Protein AF-A0A4Q4CK06-F1 (afdb_monomer)

Radius of gyration: 18.75 Å; Cα contacts (8 Å, |Δi|>4): 453; chains: 1; bounding box: 49×48×52 Å

Nearest PDB structures (foldseek):
  1xaf-assembly1_B  TM=9.461E-01  e=2.630E-14  Shigella flexneri 2a str. 2457T
  1rw0-assembly1_B  TM=9.291E-01  e=2.466E-14  Salmonella enterica subsp. enterica serovar Typhi
  1xfj-assembly1_A  TM=8.937E-01  e=6.068E-14  Caulobacter vibrioides
  7fbg-assembly1_A  TM=9.196E-01  e=2.196E-13  Bacillus cereus ATCC 14579
  1rv9-assembly1_A  TM=8.441E-01  e=8.589E-12  Neisseria meningitidis

Mean predicted aligned error: 8.15 Å

Structure (mmCIF, N/CA/C/O backbone):
data_AF-A0A4Q4CK06-F1
#
_entry.id   AF-A0A4Q4CK06-F1
#
loop_
_atom_site.group_PDB
_atom_site.id
_atom_site.type_symbol
_atom_site.label_atom_id
_atom_site.label_alt_id
_atom_site.label_comp_id
_atom_site.label_asym_id
_atom_site.label_entity_id
_atom_site.label_seq_id
_atom_site.pdbx_PDB_ins_code
_atom_site.Cartn_x
_atom_site.Cartn_y
_atom_site.Cartn_z
_atom_site.occupancy
_atom_site.B_iso_or_equiv
_atom_site.auth_seq_id
_atom_site.auth_comp_id
_atom_site.auth_asym_id
_atom_site.auth_atom_id
_atom_site.pdbx_PDB_model_num
ATOM 1 N N . MET A 1 1 ? 4.471 -4.373 -9.942 1.00 50.53 1 MET A N 1
ATOM 2 C CA . MET A 1 1 ? 3.093 -4.580 -9.443 1.00 50.53 1 MET A CA 1
ATOM 3 C C . MET A 1 1 ? 2.706 -3.379 -8.588 1.00 50.53 1 MET A C 1
ATOM 5 O O . MET A 1 1 ? 3.560 -2.755 -7.985 1.00 50.53 1 MET A O 1
ATOM 9 N N . HIS A 1 2 ? 1.461 -2.927 -8.596 1.00 47.94 2 HIS A N 1
ATOM 10 C CA . HIS A 1 2 ? 1.129 -1.662 -7.923 1.00 47.94 2 HIS A CA 1
ATOM 11 C C . HIS A 1 2 ? -0.219 -1.782 -7.211 1.00 47.94 2 HIS A C 1
ATOM 13 O O . HIS A 1 2 ? -1.098 -2.486 -7.703 1.00 47.94 2 HIS A O 1
ATOM 19 N N . ALA A 1 3 ? -0.381 -1.132 -6.057 1.00 38.31 3 ALA A N 1
ATOM 20 C CA . ALA A 1 3 ? -1.606 -1.164 -5.256 1.00 38.31 3 ALA A CA 1
ATOM 21 C C . ALA A 1 3 ? -2.084 0.260 -4.939 1.00 38.31 3 ALA A C 1
ATOM 23 O O . ALA A 1 3 ? -1.261 1.119 -4.614 1.00 38.31 3 ALA A O 1
ATOM 24 N N . ALA A 1 4 ? -3.396 0.508 -5.007 1.00 41.69 4 ALA A N 1
ATOM 25 C CA . ALA A 1 4 ? -4.003 1.782 -4.613 1.00 41.69 4 ALA A CA 1
ATOM 26 C C . ALA A 1 4 ? -5.283 1.591 -3.776 1.00 41.69 4 ALA A C 1
ATOM 28 O O . ALA A 1 4 ? -6.041 0.651 -4.008 1.00 41.69 4 ALA A O 1
ATOM 29 N N . THR A 1 5 ? -5.529 2.487 -2.816 1.00 41.53 5 THR A N 1
ATOM 30 C CA . THR A 1 5 ? -6.690 2.496 -1.890 1.00 41.53 5 THR A CA 1
ATOM 31 C C . THR A 1 5 ? -7.176 3.933 -1.664 1.00 41.53 5 THR A C 1
ATOM 33 O O . THR A 1 5 ? -6.398 4.876 -1.818 1.00 41.53 5 THR A O 1
ATOM 36 N N . TYR A 1 6 ? -8.462 4.119 -1.361 1.00 44.19 6 TYR A N 1
ATOM 37 C CA . TYR A 1 6 ? -9.161 5.408 -1.378 1.00 44.19 6 TYR A CA 1
ATOM 38 C C . TYR A 1 6 ? -10.242 5.533 -0.303 1.00 44.19 6 TYR A C 1
ATOM 40 O O . TYR A 1 6 ? -10.747 4.519 0.145 1.00 44.19 6 TYR A O 1
ATOM 48 N N . ALA A 1 7 ? -10.648 6.767 0.029 1.00 37.91 7 ALA A N 1
ATOM 49 C CA . ALA A 1 7 ? -11.862 7.099 0.783 1.00 37.91 7 ALA A CA 1
ATOM 50 C C . ALA A 1 7 ? -12.769 8.084 -0.009 1.00 37.91 7 ALA A C 1
ATOM 52 O O . ALA A 1 7 ? -12.356 9.212 -0.301 1.00 37.91 7 ALA A O 1
ATOM 53 N N . ALA A 1 8 ? -14.019 7.705 -0.329 1.00 40.31 8 ALA A N 1
ATOM 54 C CA . ALA A 1 8 ? -15.082 8.621 -0.794 1.00 40.31 8 ALA A CA 1
ATOM 55 C C . ALA A 1 8 ? -16.302 8.645 0.123 1.00 40.31 8 ALA A C 1
ATOM 57 O O . ALA A 1 8 ? -16.857 7.605 0.460 1.00 40.31 8 ALA A O 1
ATOM 58 N N . TRP A 1 9 ? -16.820 9.854 0.346 1.00 38.31 9 TRP A N 1
ATOM 59 C CA . TRP A 1 9 ? -18.168 10.094 0.852 1.00 38.31 9 TRP A CA 1
ATOM 60 C C . TRP A 1 9 ? -18.968 10.931 -0.161 1.00 38.31 9 TRP A C 1
ATOM 62 O O . TRP A 1 9 ? -18.441 11.939 -0.648 1.00 38.31 9 TRP A O 1
ATOM 72 N N . PRO A 1 10 ? -20.225 10.585 -0.493 1.00 41.59 10 PRO A N 1
ATOM 73 C CA . PRO A 1 10 ? -21.039 11.408 -1.379 1.00 41.59 10 PRO A CA 1
ATOM 74 C C . PRO A 1 10 ? -21.660 12.604 -0.636 1.00 41.59 10 PRO A C 1
ATOM 76 O O . PRO A 1 10 ? -22.244 12.464 0.438 1.00 41.59 10 PRO A O 1
ATOM 79 N N . ARG A 1 11 ? -21.612 13.792 -1.252 1.00 40.94 11 ARG A N 1
ATOM 80 C CA . ARG A 1 11 ? -22.570 14.880 -0.979 1.00 40.94 11 ARG A CA 1
ATOM 81 C C . ARG A 1 11 ? -23.688 14.843 -2.028 1.00 40.94 11 ARG A C 1
ATOM 83 O O . ARG A 1 11 ? -23.438 14.498 -3.179 1.00 40.94 11 ARG A O 1
ATOM 90 N N . ARG A 1 12 ? -24.915 15.178 -1.606 1.00 34.84 12 ARG A N 1
ATOM 91 C CA . ARG A 1 12 ? -26.135 15.241 -2.439 1.00 34.84 12 ARG A CA 1
ATOM 92 C C . ARG A 1 12 ? -25.951 16.152 -3.668 1.00 34.84 12 ARG A C 1
ATOM 94 O O . ARG A 1 12 ? -25.273 17.170 -3.587 1.00 34.84 12 ARG A O 1
ATOM 101 N N . ALA A 1 13 ? -26.578 15.759 -4.777 1.00 41.44 13 ALA A N 1
ATOM 102 C CA . ALA A 1 13 ? -26.489 16.358 -6.114 1.00 41.44 13 ALA A CA 1
ATOM 103 C C . ALA A 1 13 ? -27.366 17.607 -6.319 1.00 41.44 13 ALA A C 1
ATOM 105 O O . ALA A 1 13 ? -28.416 17.654 -5.687 1.00 41.44 13 ALA A O 1
ATOM 106 N N . GLN A 1 14 ? -26.999 18.486 -7.282 1.00 33.84 14 GLN A N 1
ATOM 107 C CA . GLN A 1 14 ? -27.889 19.186 -8.251 1.00 33.84 14 GLN A CA 1
ATOM 108 C C . GLN A 1 14 ? -27.124 19.742 -9.495 1.00 33.84 14 GLN A C 1
ATOM 110 O O . GLN A 1 14 ? -26.057 20.328 -9.329 1.00 33.84 14 GLN A O 1
ATOM 115 N N . GLY A 1 15 ? -27.725 19.635 -10.704 1.00 32.84 15 GLY A N 1
ATOM 116 C CA . GLY A 1 15 ? -27.585 20.579 -11.850 1.00 32.84 15 GLY A CA 1
ATOM 117 C C . GLY A 1 15 ? -26.845 20.135 -13.149 1.00 32.84 15 GLY A C 1
ATOM 118 O O . GLY A 1 15 ? -25.699 19.714 -13.042 1.00 32.84 15 GLY A O 1
ATOM 119 N N . PRO A 1 16 ? -27.434 20.258 -14.374 1.00 32.81 16 PRO A N 1
ATOM 120 C CA . PRO A 1 16 ? -26.876 19.759 -15.653 1.00 32.81 16 PRO A CA 1
ATOM 121 C C . PRO A 1 16 ? -25.937 20.758 -16.399 1.00 32.81 16 PRO A C 1
ATOM 123 O O . PRO A 1 16 ? -25.799 21.903 -15.965 1.00 32.81 16 PRO A O 1
ATOM 126 N N . PRO A 1 17 ? -25.257 20.348 -17.504 1.0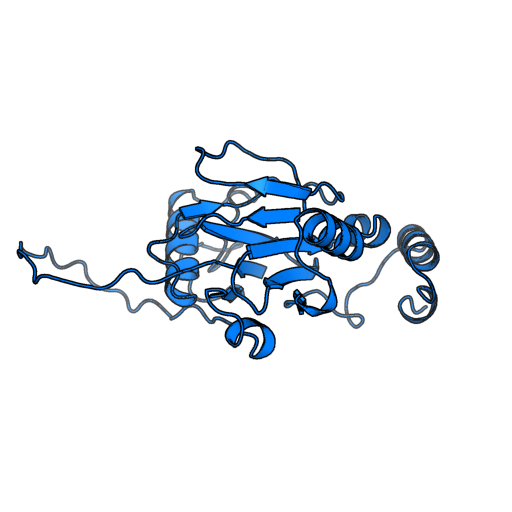0 43.59 17 PRO A N 1
ATOM 127 C CA . PRO A 1 17 ? -23.946 20.875 -17.910 1.00 43.59 17 PRO A CA 1
ATOM 128 C C . PRO A 1 17 ? -23.976 21.913 -19.052 1.00 43.59 17 PRO A C 1
ATOM 130 O O . PRO A 1 17 ? -24.964 22.052 -19.769 1.00 43.59 17 PRO A O 1
ATOM 133 N N . ARG A 1 18 ? -22.834 22.582 -19.290 1.00 32.03 18 ARG A N 1
ATOM 134 C CA . ARG A 1 18 ? -22.550 23.337 -20.528 1.00 32.03 18 ARG A CA 1
ATOM 135 C C . ARG A 1 18 ? -21.463 22.647 -21.359 1.00 32.03 18 ARG A C 1
ATOM 137 O O . ARG A 1 18 ? -20.384 22.338 -20.866 1.00 32.03 18 ARG A O 1
ATOM 144 N N . THR A 1 19 ? -21.786 22.423 -22.627 1.00 42.75 19 THR A N 1
ATOM 145 C CA . THR A 1 19 ? -20.993 21.774 -23.681 1.00 42.75 19 THR A CA 1
ATOM 146 C C . THR A 1 19 ? -20.042 22.740 -24.381 1.00 42.75 19 THR A C 1
ATOM 148 O O . THR A 1 19 ? -20.493 23.826 -24.739 1.00 42.75 19 THR A O 1
ATOM 151 N N . GLN A 1 20 ? -18.819 22.308 -24.722 1.00 31.12 20 GLN A N 1
ATOM 152 C CA . GLN A 1 20 ? -18.096 22.760 -25.926 1.00 31.12 20 GLN A CA 1
ATOM 153 C C . GLN A 1 20 ? -17.232 21.634 -26.532 1.00 31.12 20 GLN A C 1
ATOM 155 O O . GLN A 1 20 ? -16.892 20.660 -25.866 1.00 31.12 20 GLN A O 1
ATOM 160 N N . ALA A 1 21 ? -16.992 21.769 -27.838 1.00 32.16 21 ALA A N 1
ATOM 161 C CA . ALA A 1 21 ? -16.781 20.730 -28.841 1.00 32.16 21 ALA A CA 1
ATOM 162 C C . ALA A 1 21 ? -15.404 20.038 -28.853 1.00 32.16 21 ALA A C 1
ATOM 164 O O . ALA A 1 21 ? -14.383 20.570 -28.427 1.00 32.16 21 ALA A O 1
ATOM 165 N N . THR A 1 22 ? -15.415 18.823 -29.403 1.00 33.16 22 THR A N 1
ATOM 166 C CA . THR A 1 22 ? -14.326 17.842 -29.454 1.00 33.16 22 THR A CA 1
ATOM 167 C C . THR A 1 22 ? -13.451 17.970 -30.700 1.00 33.16 22 THR A C 1
ATOM 169 O O . THR A 1 22 ? -13.959 17.890 -31.815 1.00 33.16 22 THR A O 1
ATOM 172 N N . ALA A 1 23 ? -12.129 18.005 -30.515 1.00 34.16 23 ALA A N 1
ATOM 173 C CA . ALA A 1 23 ? -11.173 17.591 -31.541 1.00 34.16 23 ALA A CA 1
ATOM 174 C C . ALA A 1 23 ? -10.975 16.068 -31.447 1.00 34.16 23 ALA A C 1
ATOM 176 O O . ALA A 1 23 ? -10.580 15.539 -30.403 1.00 34.16 23 ALA A O 1
ATOM 177 N N . ALA A 1 24 ? -11.295 15.346 -32.521 1.00 35.88 24 ALA A N 1
ATOM 178 C CA . ALA A 1 24 ? -11.223 13.892 -32.567 1.00 35.88 24 ALA A CA 1
ATOM 179 C C . ALA A 1 24 ? -9.760 13.413 -32.583 1.00 35.88 24 ALA A C 1
ATOM 181 O O . ALA A 1 24 ? -9.115 13.356 -33.626 1.00 35.88 24 ALA A O 1
ATOM 182 N N . ARG A 1 25 ? -9.233 13.028 -31.414 1.00 42.28 25 ARG A N 1
ATOM 183 C CA . ARG A 1 25 ? -8.061 12.146 -31.330 1.00 42.28 25 ARG A CA 1
ATOM 184 C C . ARG A 1 25 ? -8.484 10.748 -31.774 1.00 42.28 25 ARG A C 1
ATOM 186 O O . ARG A 1 25 ? -9.420 10.187 -31.204 1.00 42.28 25 ARG A O 1
ATOM 193 N N . GLN A 1 26 ? -7.777 10.185 -32.750 1.00 36.06 26 GLN A N 1
ATOM 194 C CA . GLN A 1 26 ? -7.853 8.767 -33.098 1.00 36.06 26 GLN A CA 1
ATOM 195 C C . GLN A 1 26 ? -7.633 7.944 -31.823 1.00 36.06 26 GLN A C 1
ATOM 197 O O . GLN A 1 26 ? -6.543 7.915 -31.251 1.00 36.06 26 GLN A O 1
ATOM 202 N N . LYS A 1 27 ? -8.711 7.337 -31.321 1.00 39.28 27 LYS A N 1
ATOM 203 C CA . LYS A 1 27 ? -8.676 6.467 -30.148 1.00 39.28 27 LYS A CA 1
ATOM 204 C C . LYS A 1 27 ? -8.065 5.143 -30.594 1.00 39.28 27 LYS A C 1
ATOM 206 O O . LYS A 1 27 ? -8.786 4.262 -31.048 1.00 39.28 27 LYS A O 1
ATOM 211 N N . HIS A 1 28 ? -6.745 4.997 -30.478 1.00 44.31 28 HIS A N 1
ATOM 212 C CA . HIS A 1 28 ? -6.174 3.655 -30.389 1.00 44.31 28 HIS A CA 1
ATOM 213 C C . HIS A 1 28 ? -6.916 2.927 -29.267 1.00 44.31 28 HIS A C 1
ATOM 215 O O . HIS A 1 28 ? -7.071 3.488 -28.180 1.00 44.31 28 HIS A O 1
ATOM 221 N N . ALA A 1 29 ? -7.444 1.736 -29.553 1.00 47.25 29 ALA A N 1
ATOM 222 C CA . ALA A 1 29 ? -8.140 0.925 -28.568 1.00 47.25 29 ALA A CA 1
ATOM 223 C C . ALA A 1 29 ? -7.200 0.711 -27.374 1.00 47.25 29 ALA A C 1
ATOM 225 O O . ALA A 1 29 ? -6.187 0.021 -27.472 1.00 47.25 29 ALA A O 1
ATOM 226 N N . VAL A 1 30 ? -7.482 1.398 -26.268 1.00 61.50 30 VAL A N 1
ATOM 227 C CA . VAL A 1 30 ? -6.686 1.292 -25.049 1.00 61.50 30 VAL A CA 1
ATOM 228 C C . VAL A 1 30 ? -7.083 -0.020 -24.396 1.00 61.50 30 VAL A C 1
ATOM 230 O O . VAL A 1 30 ? -8.235 -0.171 -23.992 1.00 61.50 30 VAL A O 1
ATOM 233 N N . ASN A 1 31 ? -6.146 -0.963 -24.300 1.00 73.31 31 ASN A N 1
ATOM 234 C CA . ASN A 1 31 ? -6.385 -2.190 -23.549 1.00 73.31 31 ASN A CA 1
ATOM 235 C C . ASN A 1 31 ? -6.786 -1.826 -22.111 1.00 73.31 31 ASN A C 1
ATOM 237 O O . ASN A 1 31 ? -6.089 -1.022 -21.479 1.00 73.31 31 ASN A O 1
ATOM 241 N N . PRO A 1 32 ? -7.897 -2.377 -21.589 1.00 86.75 32 PRO A N 1
ATOM 242 C CA . PRO A 1 32 ? -8.335 -2.076 -20.235 1.00 86.75 32 PRO A CA 1
ATOM 243 C C . PRO A 1 32 ? -7.253 -2.504 -19.243 1.00 86.75 32 PRO A C 1
ATOM 245 O O . PRO A 1 32 ? -6.608 -3.536 -19.421 1.00 86.75 32 PRO A O 1
ATOM 248 N N . VAL A 1 33 ? -7.047 -1.703 -18.197 1.00 95.38 33 VAL A N 1
ATOM 249 C CA . VAL A 1 33 ? -6.148 -2.055 -17.095 1.00 95.38 33 VAL A CA 1
ATOM 250 C C . VAL A 1 33 ? -6.855 -3.083 -16.210 1.00 95.38 33 VAL A C 1
ATOM 252 O O . VAL A 1 33 ? -7.879 -2.739 -15.614 1.00 95.38 33 VAL A O 1
ATOM 255 N N . PRO A 1 34 ? -6.338 -4.321 -16.086 1.00 94.50 34 PRO A N 1
ATOM 256 C CA . PRO A 1 34 ? -6.900 -5.296 -15.162 1.00 94.50 34 PRO A CA 1
ATOM 257 C C . PRO A 1 34 ? -6.734 -4.812 -13.719 1.00 94.50 34 PRO A C 1
ATOM 259 O O . PRO A 1 34 ? -5.634 -4.438 -13.305 1.00 94.50 34 PRO A O 1
ATOM 262 N N . CYS A 1 35 ? -7.828 -4.834 -12.965 1.00 94.25 35 CYS A N 1
ATOM 263 C CA . CYS A 1 35 ? -7.893 -4.404 -11.575 1.00 94.25 35 CYS A CA 1
ATOM 264 C C . CYS A 1 35 ? -8.468 -5.545 -10.736 1.00 94.25 35 CYS A C 1
ATOM 266 O O . CYS A 1 35 ? -9.554 -6.044 -11.033 1.00 94.25 35 CYS A O 1
ATOM 268 N N . VAL A 1 36 ? -7.736 -5.971 -9.708 1.00 95.81 36 VAL A N 1
ATOM 269 C CA . VAL A 1 36 ? -8.219 -6.967 -8.749 1.00 95.81 36 VAL A CA 1
ATOM 270 C C . VAL A 1 36 ? -8.752 -6.245 -7.519 1.00 95.81 36 VAL A C 1
ATOM 272 O O . VAL A 1 36 ? -8.011 -5.545 -6.824 1.00 95.81 36 VAL A O 1
ATOM 275 N N . ASN A 1 37 ? -10.037 -6.448 -7.244 1.00 94.56 37 ASN A N 1
ATOM 276 C CA . ASN A 1 37 ? -10.713 -5.983 -6.041 1.00 94.56 37 ASN A CA 1
ATOM 277 C C . ASN A 1 37 ? -10.898 -7.124 -5.043 1.00 94.56 37 ASN A C 1
ATOM 279 O O . ASN A 1 37 ? -11.069 -8.283 -5.417 1.00 94.56 37 ASN A O 1
ATOM 283 N N . VAL A 1 38 ? -10.911 -6.778 -3.760 1.00 97.06 38 VAL A N 1
ATOM 284 C CA . VAL A 1 38 ? -11.143 -7.706 -2.657 1.00 97.06 38 VAL A CA 1
ATOM 285 C C . VAL A 1 38 ? -12.497 -7.389 -2.038 1.00 97.06 38 VAL A C 1
ATOM 287 O O . VAL A 1 38 ? -12.714 -6.285 -1.536 1.00 97.06 38 VAL A O 1
ATOM 290 N N . ALA A 1 39 ? -13.401 -8.373 -2.044 1.00 97.12 39 ALA A N 1
ATOM 291 C CA . ALA A 1 39 ? -14.767 -8.227 -1.531 1.00 97.12 39 ALA A CA 1
ATOM 292 C C . ALA A 1 39 ? -14.800 -7.698 -0.085 1.00 97.12 39 ALA A C 1
ATOM 294 O O . ALA A 1 39 ? -15.624 -6.849 0.244 1.00 97.12 39 ALA A O 1
ATOM 295 N N . LEU A 1 40 ? -1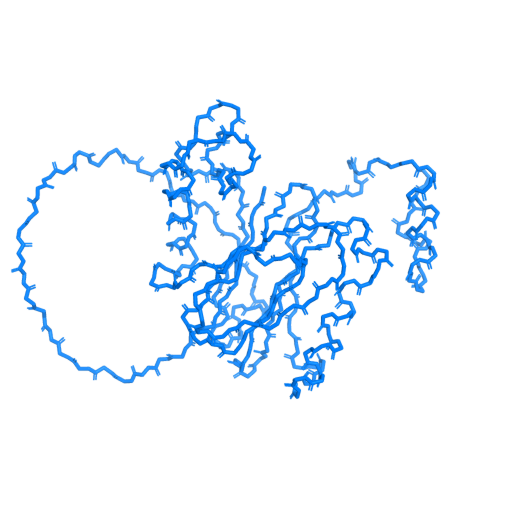3.843 -8.134 0.744 1.00 96.94 40 LEU A N 1
ATOM 296 C CA . LEU A 1 40 ? -13.679 -7.681 2.126 1.00 96.94 40 LEU A CA 1
ATOM 297 C C . LEU A 1 40 ? -13.533 -6.156 2.242 1.00 96.94 40 LEU A C 1
ATOM 299 O O . LEU A 1 40 ? -14.120 -5.557 3.136 1.00 96.94 40 LEU A O 1
ATOM 303 N N . LEU A 1 41 ? -12.752 -5.536 1.351 1.00 97.38 41 LEU A N 1
ATOM 304 C CA . LEU A 1 41 ? -12.549 -4.087 1.335 1.00 97.38 41 LEU A CA 1
ATOM 305 C C . LEU A 1 41 ? -13.668 -3.366 0.584 1.00 97.38 41 LEU A C 1
ATOM 307 O O . LEU A 1 41 ? -14.040 -2.267 0.969 1.00 97.38 41 LEU A O 1
ATOM 311 N N . ALA A 1 42 ? -14.233 -3.982 -0.458 1.00 96.38 42 ALA A N 1
ATOM 312 C CA . ALA A 1 42 ? -15.346 -3.404 -1.214 1.00 96.38 42 ALA A CA 1
ATOM 313 C C . ALA A 1 42 ? -16.610 -3.213 -0.354 1.00 96.38 42 ALA A C 1
ATOM 315 O O . ALA A 1 42 ? -17.429 -2.347 -0.650 1.00 96.38 42 ALA A O 1
ATOM 316 N N . ALA A 1 43 ? -16.751 -3.996 0.719 1.00 96.75 43 ALA A N 1
ATOM 317 C CA . ALA A 1 43 ? -17.812 -3.841 1.710 1.00 96.75 43 ALA A CA 1
ATOM 318 C C . ALA A 1 43 ? -17.612 -2.635 2.653 1.00 96.75 43 ALA A C 1
ATOM 320 O O . ALA A 1 43 ? -18.559 -2.241 3.332 1.00 96.75 43 ALA A O 1
ATOM 321 N N . CYS A 1 44 ? -16.412 -2.044 2.715 1.00 97.00 44 CYS A N 1
ATOM 322 C CA . CYS A 1 44 ? -16.144 -0.868 3.540 1.00 97.00 44 CYS A CA 1
ATOM 323 C C . CYS A 1 44 ? -16.548 0.416 2.789 1.00 97.00 44 CYS A C 1
ATOM 325 O O . CYS A 1 44 ? -16.050 0.663 1.684 1.00 97.00 44 CYS A O 1
ATOM 327 N N . PRO A 1 45 ? -17.407 1.276 3.366 1.00 94.44 45 PRO A N 1
ATOM 328 C CA . PRO A 1 45 ? -17.802 2.532 2.742 1.00 94.44 45 PRO A CA 1
ATOM 329 C C . PRO A 1 45 ? -16.593 3.400 2.391 1.00 94.44 45 PRO A C 1
ATOM 331 O O . PRO A 1 45 ? -15.666 3.568 3.178 1.00 94.44 45 PRO A O 1
ATOM 334 N N . GLY A 1 46 ? -16.601 3.947 1.179 1.00 88.31 46 GLY A N 1
ATOM 335 C CA . GLY A 1 46 ? -15.539 4.817 0.689 1.00 88.31 46 GLY A CA 1
ATOM 336 C C . GLY A 1 46 ? -14.251 4.110 0.266 1.00 88.31 46 GLY A C 1
ATOM 337 O O . GLY A 1 46 ? -13.479 4.746 -0.442 1.00 88.31 46 GLY A O 1
ATOM 338 N N . ALA A 1 47 ? -14.055 2.825 0.579 1.00 93.56 47 ALA A N 1
ATOM 339 C CA . ALA A 1 47 ? -12.818 2.072 0.362 1.00 93.56 47 ALA A CA 1
ATOM 340 C C . ALA A 1 47 ? -12.605 1.574 -1.083 1.00 93.56 47 ALA A C 1
ATOM 342 O O . ALA A 1 47 ? -12.286 0.401 -1.309 1.00 93.56 47 ALA A O 1
ATOM 343 N N . ALA A 1 48 ? -12.783 2.432 -2.093 1.00 95.75 48 ALA A N 1
ATOM 344 C CA . ALA A 1 48 ? -12.443 2.047 -3.464 1.00 95.75 48 ALA A CA 1
ATOM 345 C C . ALA A 1 48 ? -10.937 1.733 -3.563 1.00 95.75 48 ALA A C 1
ATOM 347 O O . ALA A 1 48 ? -10.093 2.388 -2.958 1.00 95.75 48 ALA A O 1
ATOM 348 N N . HIS A 1 49 ? -10.575 0.668 -4.262 1.00 97.44 49 HIS A N 1
ATOM 349 C CA . HIS A 1 49 ? -9.205 0.157 -4.234 1.00 97.44 49 HIS A CA 1
ATOM 350 C C . HIS A 1 49 ? -8.911 -0.661 -5.487 1.00 97.44 49 HIS A C 1
ATOM 352 O O . HIS A 1 49 ? -9.789 -0.876 -6.321 1.00 97.44 49 HIS A O 1
ATOM 358 N N . GLY A 1 50 ? -7.674 -1.124 -5.614 1.00 96.69 50 GLY A N 1
ATOM 359 C CA . GLY A 1 50 ? -7.286 -2.059 -6.656 1.00 96.69 50 GLY A CA 1
ATOM 360 C C . GLY A 1 50 ? -5.855 -2.548 -6.500 1.00 96.69 50 GLY A C 1
ATOM 361 O O . GLY A 1 50 ? -4.960 -1.781 -6.125 1.00 96.69 50 GLY A O 1
ATOM 362 N N . PHE A 1 51 ? -5.642 -3.819 -6.828 1.00 98.00 51 PHE A N 1
ATOM 363 C CA . PHE A 1 51 ? -4.321 -4.376 -7.101 1.00 98.00 51 PHE A CA 1
ATOM 364 C C . PHE A 1 51 ? -4.129 -4.543 -8.607 1.00 98.00 51 PHE A C 1
ATOM 366 O O . PHE A 1 51 ? -5.022 -5.022 -9.309 1.00 98.00 51 PHE A O 1
ATOM 373 N N . PHE A 1 52 ? -2.952 -4.159 -9.096 1.00 97.25 52 PHE A N 1
ATOM 374 C CA . PHE A 1 52 ? -2.679 -4.026 -10.522 1.00 97.25 52 PHE A CA 1
ATOM 375 C C . PHE A 1 52 ? -1.460 -4.843 -10.954 1.00 97.25 52 PHE A C 1
ATOM 377 O O . PHE A 1 52 ? -0.387 -4.793 -10.336 1.00 97.25 52 PHE A O 1
ATOM 384 N N . GLY A 1 53 ? -1.631 -5.554 -12.070 1.00 95.44 53 GLY A N 1
ATOM 385 C CA . GLY A 1 53 ? -0.549 -6.201 -12.810 1.00 95.44 53 GLY A CA 1
ATOM 386 C C . GLY A 1 53 ? 0.231 -5.218 -13.693 1.00 95.44 53 GLY A C 1
ATOM 387 O O . GLY A 1 53 ? 0.161 -4.002 -13.521 1.00 95.44 53 GLY A O 1
ATOM 388 N N . ARG A 1 54 ? 0.987 -5.746 -14.664 1.00 95.81 54 ARG A N 1
ATOM 389 C CA . ARG A 1 54 ? 1.819 -4.936 -15.582 1.00 95.81 54 ARG A CA 1
ATOM 390 C C . ARG A 1 54 ? 1.134 -4.537 -16.898 1.00 95.81 54 ARG A C 1
ATOM 392 O O . ARG A 1 54 ? 1.754 -3.869 -17.723 1.00 95.81 54 ARG A O 1
ATOM 399 N N . HIS A 1 55 ? -0.108 -4.961 -17.126 1.00 96.25 55 HIS A N 1
ATOM 400 C CA . HIS A 1 55 ? -0.812 -4.809 -18.406 1.00 96.25 55 HIS A CA 1
ATOM 401 C C . HIS A 1 55 ? -1.705 -3.557 -18.465 1.00 96.25 55 HIS A C 1
ATOM 403 O O . HIS A 1 55 ? -2.171 -3.071 -17.438 1.00 96.25 55 HIS A O 1
ATOM 409 N N . GLY A 1 56 ? -1.968 -3.064 -19.681 1.00 95.75 56 GLY A N 1
ATOM 410 C CA . GLY A 1 56 ? -2.896 -1.954 -19.952 1.00 95.75 56 GLY A CA 1
ATOM 411 C C . GLY A 1 56 ? -2.275 -0.550 -19.917 1.00 95.75 56 GLY A C 1
ATOM 412 O O . GLY A 1 56 ? -2.995 0.449 -19.977 1.00 95.75 56 GLY A O 1
ATOM 413 N N . GLY A 1 57 ? -0.949 -0.437 -19.824 1.00 96.75 57 GLY A N 1
ATOM 414 C CA . GLY A 1 57 ? -0.269 0.857 -19.766 1.00 96.75 57 GLY A CA 1
ATOM 415 C C . GLY A 1 57 ? 0.323 1.347 -21.092 1.00 96.75 57 GLY A C 1
ATOM 416 O O . GLY A 1 57 ? -0.038 0.869 -22.166 1.00 96.75 57 GLY A O 1
ATOM 417 N N . ALA A 1 58 ? 1.181 2.359 -21.001 1.00 97.00 58 ALA A N 1
ATOM 418 C CA . ALA A 1 58 ? 1.789 3.101 -22.105 1.00 97.00 58 ALA A CA 1
ATOM 419 C C . ALA A 1 58 ? 3.331 3.079 -22.095 1.00 97.00 58 ALA A C 1
ATOM 421 O O . ALA A 1 58 ? 3.952 3.682 -22.968 1.00 97.00 58 ALA A O 1
ATOM 422 N N . SER A 1 59 ? 3.952 2.427 -21.111 1.00 97.62 59 SER A N 1
ATOM 423 C CA . SER A 1 59 ? 5.408 2.291 -21.032 1.00 97.62 59 SER A CA 1
ATOM 424 C C . SER A 1 59 ? 5.920 1.336 -22.106 1.00 97.62 59 SER A C 1
ATOM 426 O O . SER A 1 59 ? 5.270 0.337 -22.424 1.00 97.62 59 SER A O 1
ATOM 428 N N . ALA A 1 60 ? 7.096 1.641 -22.648 1.00 96.38 60 ALA A N 1
ATOM 429 C CA . ALA A 1 60 ? 7.807 0.774 -23.581 1.00 96.38 60 ALA A CA 1
ATOM 430 C C . ALA A 1 60 ? 8.664 -0.259 -22.834 1.00 96.38 60 ALA A C 1
ATOM 432 O O . ALA A 1 60 ? 8.906 -0.132 -21.632 1.00 96.38 60 ALA A O 1
ATOM 433 N N . ALA A 1 61 ? 9.156 -1.264 -23.564 1.00 95.38 61 ALA A N 1
ATOM 434 C CA . ALA A 1 61 ? 10.133 -2.209 -23.037 1.00 95.38 61 ALA A CA 1
ATOM 435 C C . ALA A 1 61 ? 11.380 -1.467 -22.505 1.00 95.38 61 ALA A C 1
ATOM 437 O O . ALA A 1 61 ? 11.798 -0.476 -23.110 1.00 95.38 61 ALA A O 1
ATOM 438 N N . PRO A 1 62 ? 11.982 -1.917 -21.390 1.00 95.50 62 PRO A N 1
ATOM 439 C CA . PRO A 1 62 ? 11.660 -3.126 -20.614 1.00 95.50 62 PRO A CA 1
ATOM 440 C C . PRO A 1 62 ? 10.579 -2.924 -19.530 1.00 95.50 62 PRO A C 1
ATOM 442 O O . PRO A 1 62 ? 10.334 -3.813 -18.716 1.00 95.50 62 PRO A O 1
ATOM 445 N N . LEU A 1 63 ? 9.955 -1.746 -19.477 1.00 96.81 63 LEU A N 1
ATOM 446 C CA . LEU A 1 63 ? 8.985 -1.348 -18.450 1.00 96.81 63 LEU A CA 1
ATOM 447 C C . LEU A 1 63 ? 7.533 -1.548 -18.903 1.00 96.81 63 LEU A C 1
ATOM 449 O O . LEU A 1 63 ? 6.599 -1.027 -18.287 1.00 96.81 63 LEU A O 1
ATOM 453 N N . ASP A 1 64 ? 7.338 -2.292 -19.988 1.00 94.44 64 ASP A N 1
ATOM 454 C CA . ASP A 1 64 ? 6.044 -2.507 -20.602 1.00 94.44 64 ASP A CA 1
ATOM 455 C C . ASP A 1 64 ? 5.081 -3.234 -19.634 1.00 94.44 64 ASP A C 1
ATOM 457 O O . ASP A 1 64 ? 5.439 -4.174 -18.926 1.00 94.44 64 ASP A O 1
ATOM 461 N N . SER A 1 65 ? 3.816 -2.850 -19.511 1.00 95.69 65 SER A N 1
ATOM 462 C CA . SER A 1 65 ? 3.167 -1.671 -20.097 1.00 95.69 65 SER A CA 1
ATOM 463 C C . SER A 1 65 ? 2.779 -0.634 -19.035 1.00 95.69 65 SER A C 1
ATOM 465 O O . SER A 1 65 ? 2.776 0.555 -19.327 1.00 95.69 65 SER A O 1
ATOM 467 N N . LEU A 1 66 ? 2.458 -1.048 -17.803 1.00 97.38 66 LEU A N 1
ATOM 468 C CA . LEU A 1 66 ? 1.855 -0.209 -16.756 1.00 97.38 66 LEU A CA 1
ATOM 469 C C . LEU A 1 66 ? 2.837 0.132 -15.621 1.00 97.38 66 LEU A C 1
ATOM 471 O O . LEU A 1 66 ? 2.554 -0.086 -14.438 1.00 97.38 66 LEU A O 1
ATOM 475 N N . ASN A 1 67 ? 4.011 0.664 -15.954 1.00 97.62 67 ASN A N 1
ATOM 476 C CA . ASN A 1 67 ? 4.912 1.191 -14.936 1.00 97.62 67 ASN A CA 1
ATOM 477 C C . ASN A 1 67 ? 4.416 2.550 -14.402 1.00 97.62 67 ASN A C 1
ATOM 479 O O . ASN A 1 67 ? 4.176 3.486 -15.161 1.00 97.62 67 ASN A O 1
ATOM 483 N N . ILE A 1 68 ? 4.291 2.687 -13.079 1.00 96.06 68 ILE A N 1
ATOM 484 C CA . ILE A 1 68 ? 3.919 3.959 -12.429 1.00 96.06 68 ILE A CA 1
ATOM 485 C C . ILE A 1 68 ? 5.063 4.562 -11.599 1.00 96.06 68 ILE A C 1
ATOM 487 O O . ILE A 1 68 ? 4.874 5.585 -10.926 1.00 96.06 68 ILE A O 1
ATOM 491 N N . SER A 1 69 ? 6.246 3.941 -11.627 1.00 94.19 69 SER A N 1
ATOM 492 C CA . SER A 1 69 ? 7.444 4.427 -10.948 1.00 94.19 69 SER A CA 1
ATOM 493 C C . SER A 1 69 ? 8.244 5.356 -11.848 1.00 94.19 69 SER A C 1
ATOM 495 O O . SER A 1 69 ? 8.647 4.990 -12.947 1.00 94.19 69 SER A O 1
ATOM 497 N N . SER A 1 70 ? 8.540 6.549 -11.338 1.00 90.94 70 SER A N 1
ATOM 498 C CA . SER A 1 70 ? 9.476 7.482 -11.967 1.00 90.94 70 SER A CA 1
ATOM 499 C C . SER A 1 70 ? 10.939 7.202 -11.599 1.00 90.94 70 SER A C 1
ATOM 501 O O . SER A 1 70 ? 11.815 7.945 -12.023 1.00 90.94 70 SER A O 1
ATOM 503 N N . ARG A 1 71 ? 11.218 6.178 -10.779 1.00 89.94 71 ARG A N 1
ATOM 504 C CA . ARG A 1 71 ? 12.566 5.897 -10.240 1.00 89.94 71 ARG A CA 1
ATOM 505 C C . ARG A 1 71 ? 13.375 4.903 -11.065 1.00 89.94 71 ARG A C 1
ATOM 507 O O . ARG A 1 71 ? 14.558 4.736 -10.814 1.00 89.94 71 ARG A O 1
ATOM 514 N N . VAL A 1 72 ? 12.735 4.236 -12.019 1.00 92.19 72 VAL A N 1
ATOM 515 C CA . VAL A 1 72 ? 13.317 3.115 -12.776 1.00 92.19 72 VAL A CA 1
ATOM 516 C C . VAL A 1 72 ? 13.646 3.487 -14.225 1.00 92.19 72 VAL A C 1
ATOM 518 O O . VAL A 1 72 ? 13.784 2.613 -15.069 1.00 92.19 72 VAL A O 1
ATOM 521 N N . GLY A 1 73 ? 13.757 4.788 -14.518 1.00 93.12 73 GLY A N 1
ATOM 522 C CA . GLY A 1 73 ? 14.200 5.283 -15.827 1.00 93.12 73 GLY A CA 1
ATOM 523 C C . GLY A 1 73 ? 13.126 5.351 -16.918 1.00 93.12 73 GLY A C 1
ATOM 524 O O . GLY A 1 73 ? 13.468 5.445 -18.089 1.00 93.12 73 GLY A O 1
ATOM 525 N N . ASP A 1 74 ? 11.838 5.317 -16.566 1.00 96.88 74 ASP A N 1
ATOM 526 C CA . ASP A 1 74 ? 10.752 5.470 -17.544 1.00 96.88 74 ASP A CA 1
ATOM 527 C C . ASP A 1 74 ? 10.525 6.928 -17.965 1.00 96.88 74 ASP A C 1
ATOM 529 O O . ASP A 1 74 ? 10.855 7.877 -17.244 1.00 96.88 74 ASP A O 1
ATOM 533 N N . SER A 1 75 ? 9.851 7.115 -19.099 1.00 97.12 75 SER A N 1
ATOM 534 C CA . SER A 1 75 ? 9.395 8.431 -19.526 1.00 97.12 75 SER A CA 1
ATOM 535 C C . SER A 1 75 ? 8.341 8.990 -18.564 1.00 97.12 75 SER A C 1
ATOM 537 O O . SER A 1 75 ? 7.378 8.325 -18.165 1.00 97.12 75 SER A O 1
ATOM 539 N N . ARG A 1 76 ? 8.475 10.278 -18.232 1.00 96.69 76 ARG A N 1
ATOM 540 C CA . ARG A 1 76 ? 7.512 10.988 -17.377 1.00 96.69 76 ARG A CA 1
ATOM 541 C C . ARG A 1 76 ? 6.087 10.930 -17.939 1.00 96.69 76 ARG A C 1
ATOM 543 O O . ARG A 1 76 ? 5.143 10.787 -17.165 1.00 96.69 76 ARG A O 1
ATOM 550 N N . ALA A 1 77 ? 5.941 11.029 -19.261 1.00 97.88 77 ALA A N 1
ATOM 551 C CA . ALA A 1 77 ? 4.647 10.980 -19.934 1.00 97.88 77 ALA A CA 1
ATOM 552 C C . ALA A 1 77 ? 3.968 9.609 -19.776 1.00 97.88 77 ALA A C 1
ATOM 554 O O . ALA A 1 77 ? 2.798 9.561 -19.396 1.00 97.88 77 ALA A O 1
ATOM 555 N N . ALA A 1 78 ? 4.700 8.504 -19.979 1.00 97.44 78 ALA A N 1
ATOM 556 C CA . ALA A 1 78 ? 4.152 7.160 -19.788 1.00 97.44 78 ALA A CA 1
ATOM 557 C C . ALA A 1 78 ? 3.745 6.917 -18.329 1.00 97.44 78 ALA A C 1
ATOM 559 O O . ALA A 1 78 ? 2.636 6.456 -18.070 1.00 97.44 78 ALA A O 1
ATOM 560 N N . VAL A 1 79 ? 4.585 7.309 -17.365 1.00 97.12 79 VAL A N 1
ATOM 561 C CA . VAL A 1 79 ? 4.276 7.163 -15.932 1.00 97.12 79 VAL A CA 1
ATOM 562 C C . VAL A 1 79 ? 3.020 7.944 -15.539 1.00 97.12 79 VAL A C 1
ATOM 564 O O . VAL A 1 79 ? 2.178 7.433 -14.797 1.00 97.12 79 VAL A O 1
ATOM 567 N N . GLN A 1 80 ? 2.867 9.179 -16.024 1.00 96.00 80 GLN A N 1
ATOM 568 C CA . GLN A 1 80 ? 1.681 9.997 -15.751 1.00 96.00 80 GLN A CA 1
ATOM 569 C C . GLN A 1 80 ? 0.412 9.385 -16.354 1.00 96.00 80 GLN A C 1
ATOM 571 O O . GLN A 1 80 ? -0.604 9.291 -15.661 1.00 96.00 80 GLN A O 1
ATOM 576 N N . GLU A 1 81 ? 0.485 8.915 -17.600 1.00 97.12 81 GLU A N 1
ATOM 577 C CA . GLU A 1 81 ? -0.617 8.217 -18.266 1.00 97.12 81 GLU A CA 1
ATOM 578 C C . GLU A 1 81 ? -0.994 6.930 -17.518 1.00 97.12 81 GLU A C 1
ATOM 580 O O . GLU A 1 81 ? -2.163 6.698 -17.214 1.00 97.12 81 GLU A O 1
ATOM 585 N N . ASN A 1 82 ? -0.012 6.122 -17.119 1.00 97.38 82 ASN A N 1
ATOM 586 C CA . ASN A 1 82 ? -0.248 4.888 -16.371 1.00 97.38 82 ASN A CA 1
ATOM 587 C C . ASN A 1 82 ? -0.910 5.152 -15.015 1.00 97.38 82 ASN A C 1
ATOM 589 O O . ASN A 1 82 ? -1.839 4.440 -14.635 1.00 97.38 82 ASN A O 1
ATOM 593 N N . ARG A 1 83 ? -0.498 6.210 -14.301 1.00 96.00 83 ARG A N 1
ATOM 594 C CA . ARG A 1 83 ? -1.145 6.634 -13.045 1.00 96.00 83 ARG A CA 1
ATOM 595 C C . ARG A 1 83 ? -2.587 7.094 -13.261 1.00 96.00 83 ARG A C 1
ATOM 597 O O . ARG A 1 83 ? -3.425 6.891 -12.384 1.00 96.00 83 ARG A O 1
ATOM 604 N N . LEU A 1 84 ? -2.898 7.720 -14.396 1.00 95.88 84 LEU A N 1
ATOM 605 C CA . LEU A 1 84 ? -4.274 8.071 -14.755 1.00 95.88 84 LEU A CA 1
ATOM 606 C C . LEU A 1 84 ? -5.109 6.819 -15.048 1.00 95.88 84 LEU A C 1
ATOM 608 O O . LEU A 1 84 ? -6.191 6.669 -14.479 1.00 95.88 84 LEU A O 1
ATOM 612 N N . ARG A 1 85 ? -4.599 5.901 -15.877 1.00 96.50 85 ARG A N 1
ATOM 613 C CA . ARG A 1 85 ? -5.303 4.657 -16.232 1.00 96.50 85 ARG A CA 1
ATOM 614 C C . ARG A 1 85 ? -5.580 3.778 -15.020 1.00 96.50 85 ARG A C 1
ATOM 616 O O . ARG A 1 85 ? -6.701 3.306 -14.860 1.00 96.50 85 ARG A O 1
ATOM 623 N N . LEU A 1 86 ? -4.583 3.615 -14.151 1.00 95.69 86 LEU A N 1
ATOM 624 C CA . LEU A 1 86 ? -4.704 2.867 -12.902 1.00 95.69 86 LEU A CA 1
ATOM 625 C C . LEU A 1 86 ? -5.806 3.455 -12.013 1.00 95.69 86 LEU A C 1
ATOM 627 O O . LEU A 1 86 ? -6.687 2.731 -11.555 1.00 95.69 86 LEU A O 1
ATOM 631 N N . ARG A 1 87 ? -5.810 4.782 -11.822 1.00 95.19 87 ARG A N 1
ATOM 632 C CA . ARG A 1 87 ? -6.864 5.459 -11.056 1.00 95.19 87 ARG A CA 1
ATOM 633 C C . ARG A 1 87 ? -8.239 5.255 -11.673 1.00 95.19 87 ARG A C 1
ATOM 635 O O . ARG A 1 87 ? -9.164 4.907 -10.950 1.00 95.19 87 ARG A O 1
ATOM 642 N N . ARG A 1 88 ? -8.385 5.425 -12.989 1.00 95.75 88 ARG A N 1
ATOM 643 C CA . ARG A 1 88 ? -9.666 5.197 -13.673 1.00 95.75 88 ARG A CA 1
ATOM 644 C C . ARG A 1 88 ? -10.172 3.767 -13.461 1.00 95.75 88 ARG A C 1
ATOM 646 O O . ARG A 1 88 ? -11.344 3.595 -13.148 1.00 95.75 88 ARG A O 1
ATOM 653 N N . ALA A 1 89 ? -9.299 2.768 -13.572 1.00 95.62 89 ALA A N 1
ATOM 654 C CA . ALA A 1 89 ? -9.664 1.363 -13.399 1.00 95.62 89 ALA A CA 1
ATOM 655 C C . ALA A 1 89 ? -10.145 1.014 -11.975 1.00 95.62 89 ALA A C 1
ATOM 657 O O . ALA A 1 89 ? -10.981 0.131 -11.827 1.00 95.62 89 ALA A O 1
ATOM 658 N N . ALA A 1 90 ? -9.684 1.732 -10.944 1.00 94.50 90 ALA A N 1
ATOM 659 C CA . ALA A 1 90 ? -10.203 1.613 -9.574 1.00 94.50 90 ALA A CA 1
ATOM 660 C C . ALA A 1 90 ? -11.367 2.575 -9.248 1.00 94.50 90 ALA A C 1
ATOM 662 O O . ALA A 1 90 ? -11.788 2.652 -8.096 1.00 94.50 90 ALA A O 1
ATOM 663 N N . GLY A 1 91 ? -11.879 3.346 -10.217 1.00 94.06 91 GLY A N 1
ATOM 664 C CA . GLY A 1 91 ? -12.921 4.353 -9.964 1.00 94.06 91 GLY A CA 1
ATOM 665 C C . GLY A 1 91 ? -12.424 5.601 -9.215 1.00 94.06 91 GLY A C 1
ATOM 666 O O . GLY A 1 91 ? -13.204 6.295 -8.571 1.00 94.06 91 GLY A O 1
ATOM 667 N N . LEU A 1 92 ? -11.124 5.897 -9.298 1.00 94.25 92 LEU A N 1
ATOM 668 C CA . LEU A 1 92 ? -10.406 6.944 -8.553 1.00 94.25 92 LEU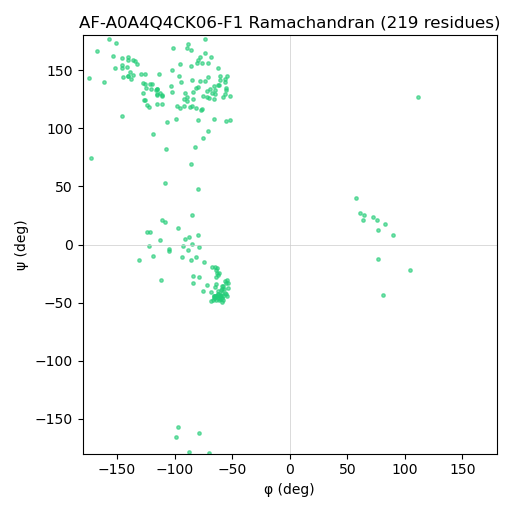 A CA 1
ATOM 669 C C . LEU A 1 92 ? -9.931 8.106 -9.435 1.00 94.25 92 LEU A C 1
ATOM 671 O O . LEU A 1 92 ? -8.990 8.816 -9.083 1.00 94.25 92 LEU A O 1
ATOM 675 N N . GLU A 1 93 ? -10.528 8.300 -10.611 1.00 93.44 93 GLU A N 1
ATOM 676 C CA . GLU A 1 93 ? -10.041 9.265 -11.612 1.00 93.44 93 GLU A CA 1
ATOM 677 C C . GLU A 1 93 ? -9.981 10.709 -11.086 1.00 93.44 93 GLU A C 1
ATOM 679 O O . GLU A 1 93 ? -9.016 11.427 -11.358 1.00 93.44 93 GLU A O 1
ATOM 684 N N . ALA A 1 94 ? -10.968 11.107 -10.280 1.00 91.12 94 ALA A N 1
ATOM 685 C CA . ALA A 1 94 ? -11.033 12.429 -9.658 1.00 91.12 94 ALA A CA 1
ATOM 686 C C . ALA A 1 94 ? -10.167 12.558 -8.390 1.00 91.12 94 ALA A C 1
ATOM 688 O O . ALA A 1 94 ? -9.980 13.663 -7.885 1.00 91.12 94 ALA A O 1
ATOM 689 N N . ALA A 1 95 ? -9.637 11.450 -7.863 1.00 91.25 95 ALA A N 1
ATOM 690 C CA . ALA A 1 95 ? -8.845 11.46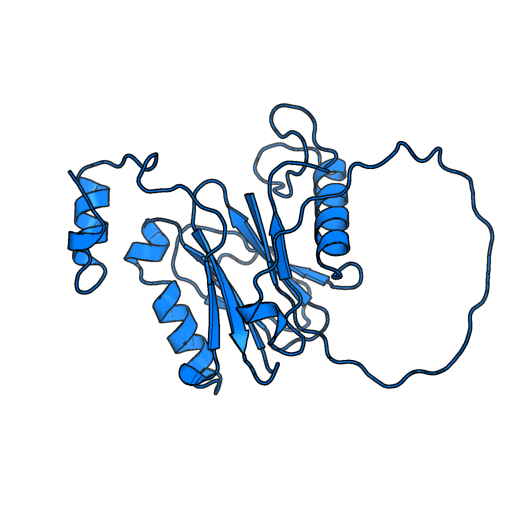6 -6.645 1.00 91.25 95 ALA A CA 1
ATOM 691 C C . ALA A 1 95 ? -7.454 12.053 -6.899 1.00 91.25 95 ALA A C 1
ATOM 693 O O . ALA A 1 95 ? -6.784 11.738 -7.896 1.00 91.25 95 ALA A O 1
ATOM 694 N N . ARG A 1 96 ? -6.980 12.840 -5.931 1.00 91.94 96 ARG A N 1
ATOM 695 C CA . ARG A 1 96 ? -5.559 13.167 -5.801 1.00 91.94 96 ARG A CA 1
ATOM 696 C C . ARG A 1 96 ? -4.777 11.873 -5.598 1.00 91.94 96 ARG A C 1
ATOM 698 O O . ARG A 1 96 ? -5.266 10.953 -4.955 1.00 91.94 96 ARG A O 1
ATOM 705 N N . PHE A 1 97 ? -3.566 11.804 -6.134 1.00 91.25 97 PHE A N 1
ATOM 706 C CA . PHE A 1 97 ? -2.748 10.595 -6.103 1.00 91.25 97 PHE A CA 1
ATOM 707 C C . PHE A 1 97 ? -1.494 10.827 -5.270 1.00 91.25 97 PHE A C 1
ATOM 709 O O . PHE A 1 97 ? -0.697 11.706 -5.603 1.00 91.25 97 PHE A O 1
ATOM 716 N N . LEU A 1 98 ? -1.315 10.038 -4.215 1.00 93.81 98 LEU A N 1
ATOM 717 C CA . LEU A 1 98 ? -0.126 10.067 -3.374 1.00 93.81 98 LEU A CA 1
ATOM 718 C C . LEU A 1 98 ? 0.623 8.745 -3.490 1.00 93.81 98 LEU A C 1
ATOM 720 O O . LEU A 1 98 ? 0.048 7.678 -3.309 1.00 93.81 98 LEU A O 1
ATOM 724 N N . SER A 1 99 ? 1.924 8.834 -3.745 1.00 93.00 99 SER A N 1
ATOM 725 C CA . SER A 1 99 ? 2.867 7.718 -3.674 1.00 93.00 99 SER A CA 1
ATOM 726 C C . SER A 1 99 ? 4.011 8.102 -2.744 1.00 93.00 99 SER A C 1
ATOM 728 O O . SER A 1 99 ? 4.509 9.226 -2.836 1.00 93.00 99 SER A O 1
ATOM 730 N N . LEU A 1 100 ? 4.442 7.178 -1.891 1.00 94.88 100 LEU A N 1
ATOM 731 C CA . LEU A 1 100 ? 5.559 7.397 -0.975 1.00 94.88 100 LEU A CA 1
ATOM 732 C C . LEU A 1 100 ? 6.921 7.243 -1.667 1.00 94.88 100 LEU A C 1
ATOM 734 O O . LEU A 1 100 ? 7.061 6.576 -2.693 1.00 94.88 100 LEU A O 1
ATOM 738 N N . SER A 1 101 ? 7.946 7.831 -1.057 1.00 95.19 101 SER A N 1
ATOM 739 C CA . SER A 1 101 ? 9.342 7.447 -1.250 1.00 95.19 101 SER A CA 1
ATOM 740 C C . SER A 1 101 ? 9.630 6.238 -0.357 1.00 95.19 101 SER A C 1
ATOM 742 O O . SER A 1 101 ? 10.062 6.392 0.779 1.00 95.19 101 SER A O 1
ATOM 744 N N . GLN A 1 102 ? 9.310 5.040 -0.847 1.00 96.50 102 GLN A N 1
ATOM 745 C CA . GLN A 1 102 ? 9.470 3.793 -0.090 1.00 96.50 102 GLN A CA 1
ATOM 746 C C . GLN A 1 102 ? 10.949 3.469 0.140 1.00 96.50 102 GLN A C 1
ATOM 748 O O . GLN A 1 102 ? 11.738 3.472 -0.811 1.00 96.50 102 GLN A O 1
ATOM 753 N N . VAL A 1 103 ? 11.309 3.164 1.389 1.00 97.12 103 VAL A N 1
ATOM 754 C CA . VAL A 1 103 ? 12.694 2.914 1.831 1.00 97.12 103 VAL A CA 1
ATOM 755 C C . VAL A 1 103 ? 12.864 1.542 2.496 1.00 97.12 103 VAL A C 1
ATOM 757 O O . VAL A 1 103 ? 13.926 1.245 3.036 1.00 97.12 103 VAL A O 1
ATOM 760 N N . HIS A 1 104 ? 11.851 0.671 2.405 1.00 96.94 104 HIS A N 1
ATOM 761 C CA . HIS A 1 104 ? 11.813 -0.6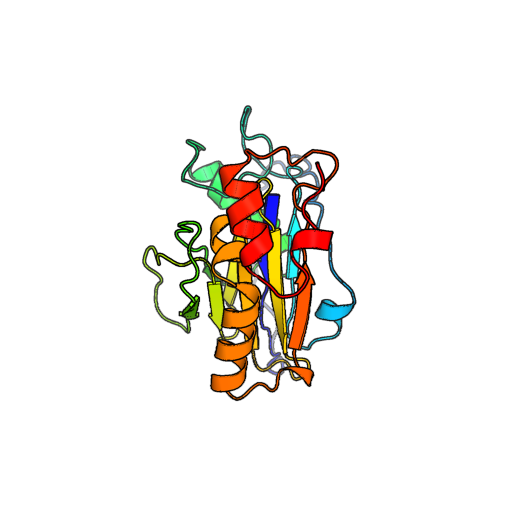67 3.013 1.00 96.94 104 HIS A CA 1
ATOM 762 C C . HIS A 1 104 ? 11.916 -0.652 4.550 1.00 96.94 104 HIS A C 1
ATOM 764 O O . HIS A 1 104 ? 12.395 -1.615 5.151 1.00 96.94 104 HIS A O 1
ATOM 770 N N . GLY A 1 105 ? 11.478 0.436 5.185 1.00 96.38 105 GLY A N 1
ATOM 771 C CA . GLY A 1 105 ? 11.431 0.600 6.634 1.00 96.38 105 GLY A CA 1
ATOM 772 C C . GLY A 1 105 ? 10.055 0.299 7.232 1.00 96.38 105 GLY A C 1
ATOM 773 O O . GLY A 1 105 ? 9.239 -0.415 6.655 1.00 96.38 105 GLY A O 1
ATOM 774 N N . ARG A 1 106 ? 9.800 0.872 8.417 1.00 97.38 106 ARG A N 1
ATOM 775 C CA . ARG A 1 106 ? 8.518 0.776 9.146 1.00 97.38 106 ARG A CA 1
ATOM 776 C C . ARG A 1 106 ? 7.855 2.125 9.436 1.00 97.38 106 ARG A C 1
ATOM 778 O O . ARG A 1 106 ? 6.953 2.189 10.263 1.00 97.38 106 ARG A O 1
ATOM 785 N N . ASN A 1 107 ? 8.346 3.215 8.846 1.00 98.25 107 ASN A N 1
ATOM 786 C CA . ASN A 1 107 ? 7.804 4.546 9.119 1.00 98.25 107 ASN A CA 1
ATOM 787 C C . ASN A 1 107 ? 6.392 4.677 8.528 1.00 98.25 107 ASN A C 1
ATOM 789 O O . ASN A 1 107 ? 6.174 4.297 7.374 1.00 98.25 107 ASN A O 1
ATOM 793 N N . ILE A 1 108 ? 5.460 5.222 9.315 1.00 98.62 108 ILE A N 1
ATOM 794 C CA . ILE A 1 108 ? 4.047 5.371 8.955 1.00 98.62 108 ILE A CA 1
ATOM 795 C C . ILE A 1 108 ? 3.623 6.821 9.143 1.00 98.62 108 ILE A C 1
ATOM 797 O O . ILE A 1 108 ? 3.713 7.369 10.243 1.00 98.62 108 ILE A O 1
ATOM 801 N N . VAL A 1 109 ? 3.101 7.423 8.079 1.00 97.38 109 VAL A N 1
ATOM 802 C CA . VAL A 1 109 ? 2.694 8.832 8.065 1.00 97.38 109 VAL A CA 1
ATOM 803 C C . VAL A 1 109 ? 1.182 8.986 7.918 1.00 97.38 109 VAL A C 1
ATOM 805 O O . VAL A 1 109 ? 0.516 8.190 7.259 1.00 97.38 109 VAL A O 1
ATOM 808 N N . GLN A 1 110 ? 0.634 10.030 8.534 1.00 96.38 110 GLN A N 1
ATOM 809 C CA . GLN A 1 110 ? -0.714 10.506 8.235 1.00 96.38 110 GLN A CA 1
ATOM 810 C C . GLN A 1 110 ? -0.613 11.618 7.193 1.00 96.38 110 GLN A C 1
ATOM 812 O O . GLN A 1 110 ? 0.278 12.458 7.290 1.00 96.38 110 GLN A O 1
ATOM 817 N N . VAL A 1 111 ? -1.534 11.641 6.236 1.00 94.88 111 VAL A N 1
ATOM 818 C CA . VAL A 1 111 ? -1.599 12.673 5.187 1.00 94.88 111 VAL A CA 1
ATOM 819 C C . VAL A 1 111 ? -3.009 13.250 5.100 1.00 94.88 111 VAL A C 1
ATOM 821 O O . VAL A 1 111 ? -3.980 12.517 5.337 1.00 94.88 111 VAL A O 1
ATOM 824 N N . GLY A 1 112 ? -3.165 14.537 4.769 1.00 86.06 112 GLY A N 1
ATOM 825 C CA . GLY A 1 112 ? -4.497 15.147 4.789 1.00 86.06 112 GLY A CA 1
ATOM 826 C C . GLY A 1 112 ? -4.634 16.566 4.240 1.00 86.06 112 GLY A C 1
ATOM 827 O O . GLY A 1 112 ? -4.940 17.485 4.987 1.00 86.06 112 GLY A O 1
ATOM 828 N N . GLY A 1 113 ? -4.582 16.723 2.914 1.00 70.81 113 GLY A N 1
ATOM 829 C CA . GLY A 1 113 ? -5.020 17.950 2.231 1.00 70.81 113 GLY A CA 1
ATOM 830 C C . GLY A 1 113 ? -3.894 18.857 1.727 1.00 70.81 113 GLY A C 1
ATOM 831 O O . GLY A 1 113 ? -4.104 19.568 0.745 1.00 70.81 113 GLY A O 1
ATOM 832 N N . GLU A 1 114 ? -2.692 18.758 2.279 1.00 77.12 114 GLU A N 1
ATOM 833 C CA . GLU A 1 114 ? -1.487 19.491 1.870 1.00 77.12 114 GLU A CA 1
ATOM 834 C C . GLU A 1 114 ? -0.903 19.032 0.524 1.00 77.12 114 GLU A C 1
ATOM 836 O O . GLU A 1 114 ? -1.116 17.901 0.091 1.00 77.12 114 GLU A O 1
ATOM 841 N N . THR A 1 115 ? -0.150 19.899 -0.161 1.00 70.50 115 THR A N 1
ATOM 842 C CA . THR A 1 115 ? 0.684 19.476 -1.297 1.00 70.50 115 THR A CA 1
ATOM 843 C C . THR A 1 115 ? 1.780 18.552 -0.784 1.00 70.50 115 T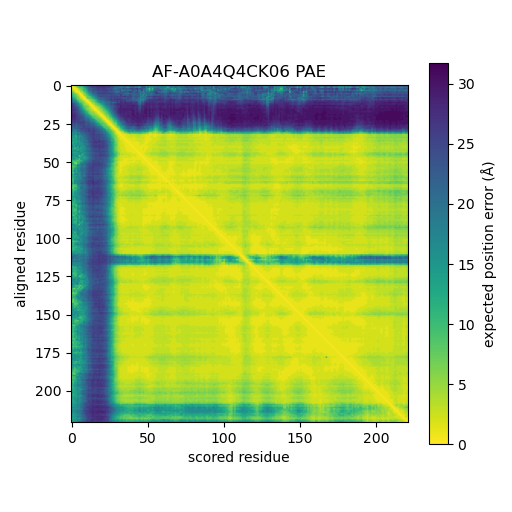HR A C 1
ATOM 845 O O . THR A 1 115 ? 2.539 18.910 0.111 1.00 70.50 115 THR A O 1
ATOM 848 N N . PHE A 1 116 ? 1.877 17.361 -1.363 1.00 71.06 116 PHE A N 1
ATOM 849 C CA . PHE A 1 116 ? 2.826 16.356 -0.910 1.00 71.06 116 PHE A CA 1
ATOM 850 C C . PHE A 1 116 ? 4.181 16.570 -1.586 1.00 71.06 116 PHE A C 1
ATOM 852 O O . PHE A 1 116 ? 4.290 16.483 -2.810 1.00 71.06 116 PHE A O 1
ATOM 859 N N . ALA A 1 117 ? 5.217 16.832 -0.789 1.00 75.81 117 ALA A N 1
ATOM 860 C CA . ALA A 1 117 ? 6.596 16.613 -1.215 1.00 75.81 117 ALA A CA 1
ATOM 861 C C . ALA A 1 117 ? 6.883 15.099 -1.310 1.00 75.81 117 ALA A C 1
ATOM 863 O O . ALA A 1 117 ? 6.010 14.266 -1.054 1.00 75.81 117 ALA A O 1
ATOM 864 N N . ALA A 1 118 ? 8.107 14.714 -1.674 1.00 85.62 118 ALA A N 1
ATOM 865 C CA . ALA A 1 118 ? 8.524 13.321 -1.547 1.00 85.62 118 ALA A CA 1
ATOM 866 C C . ALA A 1 118 ? 8.569 12.938 -0.054 1.00 85.62 118 ALA A C 1
ATOM 868 O O . ALA A 1 118 ? 9.439 13.404 0.673 1.00 85.62 118 ALA A O 1
ATOM 869 N N . ILE A 1 119 ? 7.619 12.116 0.401 1.00 93.56 119 ILE A N 1
ATOM 870 C CA . ILE A 1 119 ? 7.543 11.658 1.796 1.00 93.56 119 ILE A CA 1
ATOM 871 C C . ILE A 1 119 ? 8.225 10.295 1.911 1.00 93.56 119 ILE A C 1
ATOM 873 O O . ILE A 1 119 ? 7.770 9.334 1.288 1.00 93.56 119 ILE A O 1
ATOM 877 N N . GLU A 1 120 ? 9.296 10.204 2.699 1.00 96.19 120 GLU A N 1
ATOM 878 C CA . GLU A 1 120 ? 9.972 8.937 3.003 1.00 96.19 120 GLU A CA 1
ATOM 879 C C . GLU A 1 120 ? 9.233 8.148 4.083 1.00 96.19 120 GLU A C 1
ATOM 881 O O . GLU A 1 120 ? 9.224 8.500 5.265 1.00 96.19 120 GLU A O 1
ATOM 886 N N . ALA A 1 121 ? 8.577 7.076 3.656 1.00 97.62 121 ALA A N 1
ATOM 887 C CA . ALA A 1 121 ? 7.841 6.162 4.513 1.00 97.62 121 ALA A CA 1
ATOM 888 C C . ALA A 1 121 ? 7.494 4.891 3.737 1.00 97.62 121 ALA A C 1
ATOM 890 O O . ALA A 1 121 ? 7.531 4.862 2.505 1.00 97.62 121 ALA A O 1
ATOM 891 N N . ASP A 1 122 ? 7.076 3.864 4.467 1.00 98.56 122 ASP A N 1
ATOM 892 C CA . ASP A 1 122 ? 6.581 2.615 3.887 1.00 98.56 122 ASP A CA 1
ATOM 893 C C . ASP A 1 122 ? 5.123 2.351 4.274 1.00 98.56 122 ASP A C 1
ATOM 895 O O . ASP A 1 122 ? 4.489 1.486 3.684 1.00 98.56 122 ASP A O 1
ATOM 899 N N . GLY A 1 123 ? 4.553 3.122 5.203 1.00 98.56 123 GLY A N 1
ATOM 900 C CA . GLY A 1 123 ? 3.125 3.130 5.498 1.00 98.56 123 GLY A CA 1
ATOM 901 C C . GLY A 1 123 ? 2.530 4.530 5.419 1.00 98.56 123 GLY A C 1
ATOM 902 O O . GLY A 1 123 ? 3.168 5.525 5.763 1.00 98.56 123 GLY A O 1
ATOM 903 N N . VAL A 1 124 ? 1.279 4.611 4.988 1.00 98.31 124 VAL A N 1
ATOM 904 C CA . VAL A 1 124 ? 0.512 5.855 4.955 1.00 98.31 124 VAL A CA 1
ATOM 905 C C . VAL A 1 124 ? -0.948 5.587 5.268 1.00 98.31 124 VAL A C 1
ATOM 907 O O . VAL A 1 124 ? -1.497 4.568 4.856 1.00 98.31 124 VAL A O 1
ATOM 910 N N . TRP A 1 125 ? -1.594 6.512 5.967 1.00 98.25 125 TRP A N 1
ATOM 911 C CA . TRP A 1 125 ? -3.035 6.483 6.188 1.00 98.25 125 TRP A CA 1
ATOM 912 C C . TRP A 1 125 ? -3.643 7.878 6.098 1.00 98.25 125 TRP A C 1
ATOM 914 O O . TRP A 1 125 ? -2.956 8.896 6.223 1.00 98.25 125 TRP A O 1
ATOM 924 N N . THR A 1 126 ? -4.949 7.933 5.854 1.00 97.06 126 THR A N 1
ATOM 925 C CA . THR A 1 126 ? -5.664 9.200 5.726 1.00 97.06 126 THR A CA 1
ATOM 926 C C . THR A 1 126 ? -7.126 9.085 6.138 1.00 97.06 126 THR A C 1
ATOM 928 O O . THR A 1 126 ? -7.747 8.033 5.997 1.00 97.06 126 THR A O 1
ATOM 931 N N . ARG A 1 127 ? -7.667 10.211 6.610 1.00 95.94 127 ARG A N 1
ATOM 932 C CA . ARG A 1 127 ? -9.110 10.484 6.724 1.00 95.94 127 ARG A CA 1
ATOM 933 C C . ARG A 1 127 ? -9.595 11.451 5.641 1.00 95.94 127 ARG A C 1
ATOM 935 O O . ARG A 1 127 ? -10.779 11.765 5.571 1.00 95.94 127 ARG A O 1
ATOM 942 N N . ALA A 1 128 ? -8.676 11.997 4.843 1.00 93.38 128 ALA A N 1
ATOM 943 C CA . ALA A 1 128 ? -9.022 12.989 3.846 1.00 93.38 128 ALA A CA 1
ATOM 944 C C . ALA A 1 128 ? -9.777 12.314 2.694 1.00 93.38 128 ALA A C 1
ATOM 946 O O . ALA A 1 128 ? -9.276 11.345 2.115 1.00 93.38 128 ALA A O 1
ATOM 947 N N . PRO A 1 129 ? -10.963 12.825 2.328 1.00 90.69 129 PRO A N 1
ATOM 948 C CA . PRO A 1 129 ? -11.670 12.321 1.167 1.00 90.69 129 PRO A CA 1
ATOM 949 C C . PRO A 1 129 ? -10.907 12.690 -0.108 1.00 90.69 129 PRO A C 1
ATOM 951 O O . PRO A 1 129 ? -10.117 13.636 -0.134 1.00 90.69 129 PRO A O 1
ATOM 954 N N . GLN A 1 130 ? -11.204 11.989 -1.199 1.00 90.31 130 GLN A N 1
ATOM 955 C CA . GLN A 1 130 ? -10.650 12.307 -2.520 1.00 90.31 130 GLN A CA 1
ATOM 956 C C . GLN A 1 130 ? -9.117 12.143 -2.630 1.00 90.31 130 GLN A C 1
ATOM 958 O O . GLN A 1 130 ? -8.484 12.757 -3.492 1.00 90.31 130 GLN A O 1
ATOM 963 N N . LEU A 1 131 ? -8.514 11.290 -1.793 1.00 93.50 131 LEU A N 1
ATOM 964 C CA . LEU A 1 131 ? -7.085 10.972 -1.813 1.00 93.50 131 LEU A CA 1
ATOM 965 C C . LEU A 1 131 ? -6.860 9.466 -2.008 1.00 93.50 131 LEU A C 1
ATOM 967 O O . LEU A 1 131 ? -7.274 8.654 -1.186 1.00 93.50 131 LEU A O 1
ATOM 971 N N . ALA A 1 132 ? -6.199 9.103 -3.106 1.00 94.00 132 ALA A N 1
ATOM 972 C CA . ALA A 1 132 ? -5.759 7.748 -3.402 1.00 94.00 132 ALA A CA 1
ATOM 973 C C . ALA A 1 132 ? -4.329 7.537 -2.883 1.00 94.00 132 ALA A C 1
ATOM 975 O O . ALA A 1 132 ? -3.395 8.216 -3.323 1.00 94.00 132 ALA A O 1
ATOM 976 N N . LEU A 1 133 ? -4.170 6.586 -1.966 1.00 96.62 133 LEU A N 1
ATOM 977 C CA . LEU A 1 133 ? -2.889 6.149 -1.421 1.00 96.62 133 LEU A CA 1
ATOM 978 C C . LEU A 1 133 ? -2.337 5.026 -2.295 1.00 96.62 133 LEU A C 1
ATOM 980 O O . LEU A 1 133 ? -3.010 4.015 -2.489 1.00 96.62 133 LEU A O 1
ATOM 984 N N . CYS A 1 134 ? -1.126 5.194 -2.815 1.00 95.75 134 CYS A N 1
ATOM 985 C CA . CYS A 1 134 ? -0.467 4.224 -3.677 1.00 95.75 134 CYS A CA 1
ATOM 986 C C . CYS A 1 134 ? 0.795 3.666 -3.019 1.00 95.75 134 CYS A C 1
ATOM 988 O O . CYS A 1 134 ? 1.698 4.419 -2.648 1.00 95.75 134 CYS A O 1
ATOM 990 N N . ILE A 1 135 ? 0.886 2.337 -2.988 1.00 96.50 135 ILE A N 1
ATOM 991 C CA . ILE A 1 135 ? 2.099 1.592 -2.651 1.00 96.50 135 ILE A CA 1
ATOM 992 C C . ILE A 1 135 ? 2.578 0.861 -3.904 1.00 96.50 135 ILE A C 1
ATOM 994 O O . ILE A 1 135 ? 1.802 0.206 -4.607 1.00 96.50 135 ILE A O 1
ATOM 998 N N . GLN A 1 136 ? 3.861 1.006 -4.210 1.00 96.06 136 GLN A N 1
ATOM 999 C CA . GLN A 1 136 ? 4.488 0.431 -5.391 1.00 96.06 136 GLN A CA 1
ATOM 1000 C C . GLN A 1 136 ? 5.282 -0.808 -5.002 1.00 96.06 136 GLN A C 1
ATOM 1002 O O . GLN A 1 136 ? 6.062 -0.759 -4.056 1.00 96.06 136 GLN A O 1
ATOM 1007 N N . THR A 1 137 ? 5.111 -1.914 -5.719 1.00 96.25 137 THR A N 1
ATOM 1008 C CA . THR A 1 137 ? 5.838 -3.148 -5.419 1.00 96.25 137 THR A CA 1
ATOM 1009 C C . THR A 1 137 ? 6.381 -3.807 -6.683 1.00 96.25 137 THR A C 1
ATOM 1011 O O . THR A 1 137 ? 5.951 -3.601 -7.812 1.00 96.25 137 THR A O 1
ATOM 1014 N N . ALA A 1 138 ? 7.377 -4.642 -6.523 1.00 93.38 138 ALA A N 1
ATOM 1015 C CA . ALA A 1 138 ? 7.657 -5.743 -7.423 1.00 93.38 138 ALA A CA 1
ATOM 1016 C C . ALA A 1 138 ? 8.191 -6.781 -6.454 1.00 93.38 138 ALA A C 1
ATOM 1018 O O . ALA A 1 138 ? 9.183 -6.508 -5.792 1.00 93.38 138 ALA A O 1
ATOM 1019 N N . ASP A 1 139 ? 7.428 -7.847 -6.234 1.00 96.44 139 ASP A N 1
ATOM 1020 C CA . ASP A 1 139 ? 7.699 -8.907 -5.253 1.00 96.44 139 ASP A CA 1
ATOM 1021 C C . ASP A 1 139 ? 7.299 -8.595 -3.800 1.00 96.44 139 ASP A C 1
ATOM 1023 O O . ASP A 1 139 ? 6.660 -9.436 -3.173 1.00 96.44 139 ASP A O 1
ATOM 1027 N N . CYS A 1 140 ? 7.571 -7.400 -3.263 1.00 97.81 140 CYS A N 1
ATOM 1028 C CA . CYS A 1 140 ? 7.158 -7.047 -1.890 1.00 97.81 140 CYS A CA 1
ATOM 1029 C C . CYS A 1 140 ? 5.627 -7.062 -1.699 1.00 97.81 140 CYS A C 1
ATOM 1031 O O . CYS A 1 140 ? 4.881 -6.780 -2.640 1.00 97.81 140 CYS A O 1
ATOM 1033 N N . VAL A 1 141 ? 5.156 -7.324 -0.473 1.00 98.00 141 VAL A N 1
ATOM 1034 C CA . VAL A 1 141 ? 3.724 -7.461 -0.156 1.00 98.00 141 VAL A CA 1
ATOM 1035 C C . VAL A 1 141 ? 3.072 -6.084 0.027 1.00 98.00 141 VAL A C 1
ATOM 1037 O O . VAL A 1 141 ? 3.441 -5.354 0.951 1.00 98.00 141 VAL A O 1
ATOM 1040 N N . PRO A 1 142 ? 2.088 -5.689 -0.800 1.00 98.31 142 PRO A N 1
ATOM 1041 C CA . PRO A 1 142 ? 1.282 -4.508 -0.527 1.00 98.31 142 PRO A CA 1
ATOM 1042 C C . PRO A 1 142 ? 0.135 -4.861 0.428 1.00 98.31 142 PRO A C 1
ATOM 1044 O O . PRO A 1 142 ? -0.611 -5.816 0.203 1.00 98.31 142 PRO A O 1
ATOM 1047 N N . LEU A 1 143 ? -0.034 -4.056 1.471 1.00 98.62 143 LEU A N 1
ATOM 1048 C CA . LEU A 1 143 ? -1.113 -4.175 2.448 1.00 98.62 143 LEU A CA 1
ATOM 1049 C C . LEU A 1 143 ? -2.068 -2.998 2.281 1.00 98.62 143 LEU A C 1
ATOM 1051 O O . LEU A 1 143 ? -1.621 -1.851 2.297 1.00 98.62 143 LEU A O 1
ATOM 1055 N N . LEU A 1 144 ? -3.367 -3.260 2.151 1.00 98.69 144 LEU A N 1
ATOM 1056 C CA . LEU A 1 144 ? -4.399 -2.219 2.160 1.00 98.69 144 LEU A CA 1
ATOM 1057 C C . LEU A 1 144 ? -5.303 -2.407 3.374 1.00 98.69 144 LEU A C 1
ATOM 1059 O O . LEU A 1 144 ? -5.749 -3.522 3.637 1.00 98.69 144 LEU A O 1
ATOM 1063 N N . PHE A 1 145 ? -5.590 -1.316 4.079 1.00 98.62 145 PHE A N 1
ATOM 1064 C CA . PHE A 1 145 ? -6.425 -1.295 5.274 1.00 98.62 145 PHE A CA 1
ATOM 1065 C C . PHE A 1 145 ? -7.610 -0.362 5.044 1.00 98.62 145 PHE A C 1
ATOM 1067 O O . PHE A 1 145 ? -7.444 0.739 4.512 1.00 98.62 145 PHE A O 1
ATOM 1074 N N . ALA A 1 146 ? -8.790 -0.775 5.487 1.00 98.50 146 ALA A N 1
ATOM 1075 C CA . ALA A 1 146 ? -9.980 0.062 5.507 1.00 98.50 146 ALA A CA 1
ATOM 1076 C C . ALA A 1 146 ? -10.741 -0.135 6.815 1.00 98.50 146 ALA A C 1
ATOM 1078 O O . ALA A 1 146 ? -10.835 -1.250 7.330 1.00 98.50 146 ALA A O 1
ATOM 107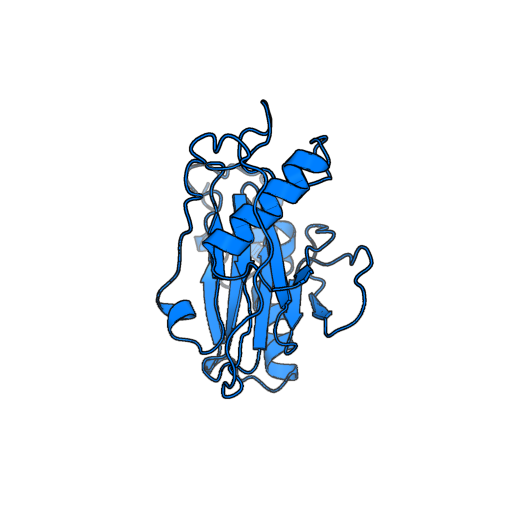9 N N . ASP A 1 147 ? -11.304 0.946 7.332 1.00 98.12 147 ASP A N 1
ATOM 1080 C CA . ASP A 1 147 ? -12.266 0.889 8.425 1.00 98.12 147 ASP A CA 1
ATOM 1081 C C . ASP A 1 147 ? -13.667 0.542 7.895 1.00 98.12 147 ASP A C 1
ATOM 1083 O O . ASP A 1 147 ? -14.131 1.135 6.921 1.00 98.12 147 ASP A O 1
ATOM 1087 N N . VAL A 1 148 ? -14.370 -0.386 8.550 1.00 98.12 148 VAL A N 1
ATOM 1088 C CA . VAL A 1 148 ? -15.747 -0.769 8.175 1.00 98.12 148 VAL A CA 1
ATOM 1089 C C . VAL A 1 148 ? -16.766 0.362 8.305 1.00 98.12 148 VAL A C 1
ATOM 1091 O O . VAL A 1 148 ? -17.822 0.280 7.685 1.00 98.12 148 VAL A O 1
ATOM 1094 N N . GLN A 1 149 ? -16.482 1.405 9.090 1.00 96.69 149 GLN A N 1
ATOM 1095 C CA . GLN A 1 149 ? -17.347 2.590 9.167 1.00 96.69 149 GLN A CA 1
ATOM 1096 C C . GLN A 1 149 ? -16.989 3.653 8.114 1.00 96.69 149 GLN A C 1
ATOM 1098 O O . GLN A 1 149 ? -17.714 4.635 7.967 1.00 96.69 149 GLN A O 1
ATOM 1103 N N . GLY A 1 150 ? -15.913 3.448 7.346 1.00 94.38 150 GLY A N 1
ATOM 1104 C CA . GLY A 1 150 ? -15.477 4.362 6.294 1.00 94.38 150 GLY A CA 1
ATOM 1105 C C . GLY A 1 150 ? -14.787 5.632 6.799 1.00 94.38 150 GLY A C 1
ATOM 1106 O O . GLY A 1 150 ? -14.736 6.618 6.065 1.00 94.38 150 GLY A O 1
ATOM 1107 N N . GLU A 1 151 ? -14.259 5.644 8.029 1.00 94.69 151 GLU A N 1
ATOM 1108 C CA . GLU A 1 151 ? -13.608 6.839 8.590 1.00 94.69 151 GLU A CA 1
ATOM 1109 C C . GLU A 1 151 ? -12.183 7.053 8.067 1.00 94.69 151 GLU A C 1
ATOM 1111 O O . GLU A 1 151 ? -11.696 8.185 8.035 1.00 94.69 151 GLU A O 1
ATOM 1116 N N . LEU A 1 152 ? -11.492 5.976 7.681 1.00 97.38 152 LEU A N 1
ATOM 1117 C CA . LEU A 1 152 ? -10.125 6.035 7.173 1.00 97.38 152 LEU A CA 1
ATOM 1118 C C . LEU A 1 152 ? -9.779 4.882 6.238 1.00 97.38 152 LEU A C 1
ATOM 1120 O O . LEU A 1 152 ? -10.399 3.814 6.257 1.00 97.38 152 LEU A O 1
ATOM 1124 N N . VAL A 1 153 ? -8.704 5.100 5.486 1.00 98.19 153 VAL A N 1
ATOM 1125 C CA . VAL A 1 153 ? -7.980 4.053 4.767 1.00 98.19 153 VAL A CA 1
ATOM 1126 C C . VAL A 1 153 ? -6.480 4.173 4.989 1.00 98.19 153 VAL A C 1
ATOM 1128 O O . VAL A 1 153 ? -5.960 5.255 5.279 1.00 98.19 153 VAL A O 1
ATOM 1131 N N . ALA A 1 154 ? -5.776 3.056 4.832 1.00 98.56 154 ALA A N 1
ATOM 1132 C CA . ALA A 1 154 ? -4.325 3.004 4.885 1.00 98.56 154 ALA A CA 1
ATOM 1133 C C . ALA A 1 154 ? -3.744 2.059 3.837 1.00 98.56 154 ALA A C 1
ATOM 1135 O O . ALA A 1 154 ? -4.421 1.169 3.318 1.00 98.56 154 ALA A O 1
ATOM 1136 N N . ALA A 1 155 ? -2.460 2.241 3.561 1.00 98.62 155 ALA A N 1
ATOM 1137 C CA . ALA A 1 155 ? -1.666 1.357 2.732 1.00 98.62 155 ALA A CA 1
ATOM 1138 C C . ALA A 1 155 ? -0.268 1.198 3.333 1.00 98.62 155 ALA A C 1
ATOM 1140 O O . ALA A 1 155 ? 0.283 2.155 3.881 1.00 98.62 155 ALA A O 1
ATOM 1141 N N . ALA A 1 156 ? 0.318 0.010 3.213 1.00 98.75 156 ALA A N 1
ATOM 1142 C CA . ALA A 1 156 ? 1.695 -0.236 3.616 1.00 98.75 156 ALA A CA 1
ATOM 1143 C C . ALA A 1 156 ? 2.445 -1.120 2.615 1.00 98.75 156 ALA A C 1
ATOM 1145 O O . ALA A 1 156 ? 1.874 -1.991 1.958 1.00 98.75 156 ALA A O 1
ATOM 1146 N N . HIS A 1 157 ? 3.744 -0.877 2.523 1.00 98.62 157 HIS A N 1
ATOM 1147 C CA . HIS A 1 157 ? 4.727 -1.640 1.782 1.00 98.62 157 HIS A CA 1
ATOM 1148 C C . HIS A 1 157 ? 5.466 -2.580 2.731 1.00 98.62 157 HIS A C 1
ATOM 1150 O O . HIS A 1 157 ? 6.292 -2.149 3.533 1.00 98.62 157 HIS A O 1
ATOM 1156 N N . ALA A 1 158 ? 5.195 -3.875 2.624 1.00 97.81 158 ALA A N 1
ATOM 1157 C CA . ALA A 1 158 ? 5.853 -4.898 3.419 1.00 97.81 158 ALA A CA 1
ATOM 1158 C C . ALA A 1 158 ? 6.835 -5.698 2.551 1.00 97.81 158 ALA A C 1
ATOM 1160 O O . ALA A 1 158 ? 6.542 -6.787 2.060 1.00 97.81 158 ALA A O 1
ATOM 1161 N N . GLY A 1 159 ? 8.033 -5.141 2.359 1.00 96.31 159 GLY A N 1
ATOM 1162 C CA . GLY A 1 159 ? 9.206 -5.942 1.996 1.00 96.31 159 GLY A CA 1
ATOM 1163 C C . GLY A 1 159 ? 9.711 -6.753 3.193 1.00 96.31 159 GLY A C 1
ATOM 1164 O O . GLY A 1 159 ? 9.210 -6.595 4.307 1.00 96.31 159 GLY A O 1
ATOM 1165 N N . TRP A 1 160 ? 10.733 -7.592 3.009 1.00 95.25 160 TRP A N 1
ATOM 1166 C CA . TRP A 1 160 ? 11.240 -8.431 4.106 1.00 95.25 160 TRP A CA 1
ATOM 1167 C C . TRP A 1 160 ? 11.740 -7.606 5.307 1.00 95.25 160 TRP A C 1
ATOM 1169 O O . TRP A 1 160 ? 11.434 -7.948 6.442 1.00 95.25 160 TRP A O 1
ATOM 1179 N N . ARG A 1 161 ? 12.413 -6.466 5.072 1.00 96.44 161 ARG A N 1
ATOM 1180 C CA . ARG A 1 161 ? 12.865 -5.546 6.137 1.00 96.44 161 ARG A CA 1
ATOM 1181 C C . ARG A 1 161 ? 11.698 -4.891 6.877 1.00 96.44 161 ARG A C 1
ATOM 1183 O O . ARG A 1 161 ? 11.685 -4.860 8.101 1.00 96.44 161 ARG A O 1
ATOM 1190 N N . GLY A 1 162 ? 10.687 -4.418 6.146 1.00 96.94 162 GLY A N 1
ATOM 1191 C CA . GLY A 1 162 ? 9.468 -3.862 6.741 1.00 96.94 162 GLY A CA 1
ATOM 1192 C C . GLY A 1 162 ? 8.673 -4.913 7.523 1.00 96.94 162 GLY A C 1
ATOM 1193 O O . GLY A 1 162 ? 8.132 -4.615 8.584 1.00 96.94 162 GLY A O 1
ATOM 1194 N N . THR A 1 163 ? 8.656 -6.156 7.035 1.00 95.50 163 THR A N 1
ATOM 1195 C CA . THR A 1 163 ? 8.031 -7.307 7.707 1.00 95.50 163 THR A CA 1
ATOM 1196 C C . THR A 1 163 ? 8.767 -7.652 8.996 1.00 95.50 163 THR A C 1
ATOM 1198 O O . THR A 1 163 ? 8.133 -7.734 10.043 1.00 95.50 163 THR A O 1
ATOM 1201 N N . GLN A 1 164 ? 10.100 -7.745 8.950 1.00 94.94 164 GLN A N 1
ATOM 1202 C CA . GLN A 1 164 ? 10.943 -7.927 10.133 1.00 94.94 164 GLN A CA 1
ATOM 1203 C C . GLN A 1 164 ? 10.701 -6.818 11.169 1.00 94.94 164 GLN A C 1
ATOM 1205 O O . GLN A 1 164 ? 10.603 -7.078 12.364 1.00 94.94 164 GLN A O 1
ATOM 1210 N N . ALA A 1 165 ? 10.565 -5.577 10.701 1.00 95.56 165 ALA A N 1
ATOM 1211 C CA . ALA A 1 165 ? 10.278 -4.409 11.525 1.00 95.56 165 ALA A CA 1
ATOM 1212 C C . ALA A 1 165 ? 8.786 -4.265 11.910 1.00 95.56 165 ALA A C 1
ATOM 1214 O O . ALA A 1 165 ? 8.398 -3.237 12.473 1.00 95.56 165 ALA A O 1
ATOM 1215 N N . GLN A 1 166 ? 7.968 -5.282 11.613 1.00 95.62 166 GLN A N 1
ATOM 1216 C CA . GLN A 1 166 ? 6.547 -5.411 11.939 1.00 95.62 166 GLN A CA 1
ATOM 1217 C C . GLN A 1 166 ? 5.645 -4.278 11.417 1.00 95.62 166 GLN A C 1
ATOM 1219 O O . GLN A 1 166 ? 4.704 -3.862 12.093 1.00 95.62 166 GLN A O 1
ATOM 1224 N N . ILE A 1 167 ? 5.868 -3.792 10.190 1.00 98.00 167 ILE A N 1
ATOM 1225 C CA . ILE A 1 167 ? 5.086 -2.677 9.619 1.00 98.00 167 ILE A CA 1
ATOM 1226 C C . ILE A 1 167 ? 3.564 -2.922 9.616 1.00 98.00 167 ILE A C 1
ATOM 1228 O O . ILE A 1 167 ? 2.789 -1.988 9.811 1.00 98.00 167 ILE A O 1
ATOM 1232 N N . GLY A 1 168 ? 3.122 -4.173 9.439 1.00 97.19 168 GLY A N 1
ATOM 1233 C CA . GLY A 1 168 ? 1.702 -4.532 9.501 1.00 97.19 168 GLY A CA 1
ATOM 1234 C C . GLY A 1 168 ? 1.095 -4.306 10.889 1.00 97.19 168 GLY A C 1
ATOM 1235 O O . GLY A 1 168 ? 0.054 -3.661 11.001 1.00 97.19 168 GLY A O 1
ATOM 1236 N N . ALA A 1 169 ? 1.769 -4.777 11.944 1.00 96.56 169 ALA A N 1
ATOM 1237 C CA . ALA A 1 169 ? 1.339 -4.565 13.327 1.00 96.56 169 ALA A CA 1
ATOM 1238 C C . ALA A 1 169 ? 1.416 -3.080 13.708 1.00 96.56 169 ALA A C 1
ATOM 1240 O O . ALA A 1 169 ? 0.443 -2.525 14.216 1.00 96.56 169 ALA A O 1
ATOM 1241 N N . ALA A 1 170 ? 2.510 -2.407 13.339 1.00 98.12 170 ALA A N 1
ATOM 1242 C CA . ALA A 1 170 ? 2.685 -0.975 13.565 1.00 98.12 170 ALA A CA 1
ATOM 1243 C C . ALA A 1 170 ? 1.575 -0.135 12.902 1.00 98.12 170 ALA A C 1
ATOM 1245 O O . ALA A 1 170 ? 1.141 0.871 13.464 1.00 98.12 170 ALA A O 1
ATOM 1246 N N . MET A 1 171 ? 1.073 -0.541 11.726 1.00 98.75 171 MET A N 1
ATOM 1247 C CA . MET A 1 171 ? -0.078 0.116 11.098 1.00 98.75 171 MET A CA 1
ATOM 1248 C C . MET A 1 171 ? -1.347 -0.068 11.930 1.00 98.75 171 MET A C 1
ATOM 1250 O O . MET A 1 171 ? -2.048 0.909 12.182 1.00 98.75 171 MET A O 1
ATOM 1254 N N . VAL A 1 172 ? -1.636 -1.285 12.400 1.00 98.50 172 VAL A N 1
ATOM 1255 C CA . VAL A 1 172 ? -2.805 -1.546 13.259 1.00 98.50 172 VAL A CA 1
ATOM 1256 C C . VAL A 1 172 ? -2.740 -0.711 14.540 1.00 98.50 172 VAL A C 1
ATOM 1258 O O . VAL A 1 172 ? -3.724 -0.060 14.886 1.00 98.50 172 VAL A O 1
ATOM 1261 N N . GLU A 1 173 ? -1.583 -0.659 15.199 1.00 98.38 173 GLU A N 1
ATOM 1262 C CA . GLU A 1 173 ? -1.357 0.172 16.389 1.00 98.38 173 GLU A CA 1
ATOM 1263 C C . GLU A 1 173 ? -1.571 1.660 16.098 1.00 98.38 173 GLU A C 1
ATOM 1265 O O . GLU A 1 173 ? -2.250 2.358 16.854 1.00 98.38 173 GLU A O 1
ATOM 1270 N N . ARG A 1 174 ? -1.049 2.152 14.966 1.00 98.44 174 ARG A N 1
ATOM 1271 C CA . ARG A 1 174 ? -1.212 3.549 14.549 1.00 98.44 174 ARG A CA 1
ATOM 1272 C C . ARG A 1 174 ? -2.678 3.906 14.314 1.00 98.44 174 ARG A C 1
ATOM 1274 O O . ARG A 1 174 ? -3.110 4.983 14.723 1.00 98.44 174 ARG A O 1
ATOM 1281 N N . LEU A 1 175 ? -3.436 3.024 13.665 1.00 98.38 175 LEU A N 1
ATOM 1282 C CA . LEU A 1 175 ? -4.861 3.233 13.396 1.00 98.38 175 LEU A CA 1
ATOM 1283 C C . LEU A 1 175 ? -5.708 3.113 14.674 1.00 98.38 175 LEU A C 1
ATOM 1285 O O . LEU A 1 175 ? -6.646 3.892 14.853 1.00 98.38 175 LEU A O 1
ATOM 1289 N N . ALA A 1 176 ? -5.329 2.229 15.600 1.00 98.19 176 ALA A N 1
ATOM 1290 C CA . ALA A 1 176 ? -5.939 2.138 16.926 1.00 98.19 176 ALA A CA 1
ATOM 1291 C C . ALA A 1 176 ? -5.713 3.413 17.750 1.00 98.19 176 ALA A C 1
ATOM 1293 O O . ALA A 1 176 ? -6.664 3.954 18.316 1.00 98.19 176 ALA A O 1
ATOM 1294 N N . ALA A 1 177 ? -4.490 3.953 17.745 1.00 98.06 177 ALA A N 1
ATOM 1295 C CA . ALA A 1 177 ? -4.180 5.248 18.355 1.00 98.06 177 ALA A CA 1
ATOM 1296 C C . ALA A 1 177 ? -4.945 6.409 17.688 1.00 98.06 177 ALA A C 1
ATOM 1298 O O . ALA A 1 177 ? -5.253 7.406 18.335 1.00 98.06 177 ALA A O 1
ATOM 1299 N N . ALA A 1 178 ? -5.315 6.258 16.413 1.00 96.69 178 ALA A N 1
ATOM 1300 C CA . ALA A 1 178 ? -6.216 7.154 15.693 1.00 96.69 178 ALA A CA 1
ATOM 1301 C C . ALA A 1 178 ? -7.709 6.816 15.903 1.00 96.69 178 ALA A C 1
ATOM 1303 O O . ALA A 1 178 ? -8.535 7.149 15.052 1.00 96.69 178 ALA A O 1
ATOM 1304 N N . ALA A 1 179 ? -8.060 6.175 17.021 1.00 97.19 179 ALA A N 1
ATOM 1305 C CA . ALA A 1 179 ? -9.423 5.852 17.448 1.00 97.19 179 ALA A CA 1
ATOM 1306 C C . ALA A 1 179 ? -10.213 4.883 16.541 1.00 97.19 179 ALA A C 1
ATOM 1308 O O . ALA A 1 179 ? -11.440 4.825 16.630 1.00 97.19 179 ALA A O 1
ATOM 1309 N N . VAL A 1 180 ? -9.540 4.074 15.713 1.00 97.50 180 VAL A N 1
ATOM 1310 C CA . VAL A 1 180 ? -10.179 2.970 14.975 1.00 97.50 180 VAL A CA 1
ATOM 1311 C C . VAL A 1 180 ? -9.778 1.636 15.587 1.00 97.50 180 VAL A C 1
ATOM 1313 O O . VAL A 1 180 ? -8.661 1.159 15.409 1.00 97.50 180 VAL A O 1
ATOM 1316 N N . ALA A 1 181 ? -10.711 1.015 16.310 1.00 97.81 181 ALA A N 1
ATOM 1317 C CA . ALA A 1 181 ? -10.478 -0.270 16.962 1.00 97.81 181 ALA A CA 1
ATOM 1318 C C . ALA A 1 181 ? -10.032 -1.352 15.952 1.00 97.81 181 ALA A C 1
ATOM 1320 O O . ALA A 1 181 ? -10.633 -1.450 14.879 1.00 97.81 181 ALA A O 1
ATOM 1321 N N . PRO A 1 182 ? -9.067 -2.230 16.289 1.00 98.06 182 PRO A N 1
ATOM 1322 C CA . PRO A 1 182 ? -8.593 -3.276 15.376 1.00 98.06 182 PRO A CA 1
ATOM 1323 C C . PRO A 1 182 ? -9.697 -4.180 14.805 1.00 98.06 182 PRO A C 1
ATOM 1325 O O . PRO A 1 182 ? -9.630 -4.575 13.646 1.00 98.06 182 PRO A O 1
ATOM 1328 N N . SER A 1 183 ? -10.761 -4.453 15.569 1.00 98.06 183 SER A N 1
ATOM 1329 C CA . SER A 1 183 ? -11.921 -5.246 15.122 1.00 98.06 183 SER A CA 1
ATOM 1330 C C . SER A 1 183 ? -12.711 -4.608 13.966 1.00 98.06 183 SER A C 1
ATOM 1332 O O . SER A 1 183 ? -13.411 -5.302 13.217 1.00 98.06 183 SER A O 1
ATOM 1334 N N . ARG A 1 184 ? -12.586 -3.287 13.790 1.00 97.94 184 ARG A N 1
ATOM 1335 C CA . ARG A 1 184 ? -13.177 -2.529 12.681 1.00 97.94 184 ARG A CA 1
ATOM 1336 C C . ARG A 1 184 ? -12.305 -2.519 11.430 1.00 97.94 184 ARG A C 1
ATOM 1338 O O . ARG A 1 184 ? -12.789 -2.134 10.371 1.00 97.94 184 ARG A O 1
ATOM 1345 N N . LEU A 1 185 ? -11.043 -2.930 11.521 1.00 98.31 185 LEU A N 1
ATOM 1346 C CA . LEU A 1 185 ? -10.160 -2.936 10.364 1.00 98.31 185 LEU A CA 1
ATOM 1347 C C . LEU A 1 185 ? -10.459 -4.139 9.470 1.00 98.31 185 LEU A C 1
ATOM 1349 O O . LEU A 1 185 ? -10.724 -5.258 9.922 1.00 98.31 185 LEU A O 1
ATOM 1353 N N . ARG A 1 186 ? -10.413 -3.897 8.168 1.00 98.44 186 ARG A N 1
ATOM 1354 C CA . ARG A 1 186 ? -10.326 -4.911 7.124 1.00 98.44 186 ARG A CA 1
ATOM 1355 C C . ARG A 1 186 ? -9.005 -4.730 6.416 1.00 98.44 186 ARG A C 1
ATOM 1357 O O . ARG A 1 186 ? -8.633 -3.606 6.092 1.00 98.44 186 ARG A O 1
ATOM 1364 N N . VAL A 1 187 ? -8.301 -5.836 6.208 1.00 98.25 187 VAL A N 1
ATOM 1365 C CA . VAL A 1 187 ? -6.959 -5.833 5.632 1.00 98.25 187 VAL A CA 1
ATOM 1366 C C . VAL A 1 187 ? -6.933 -6.787 4.455 1.00 98.25 187 VAL A C 1
ATOM 1368 O O . VAL A 1 187 ? -7.381 -7.926 4.574 1.00 98.25 187 VAL A O 1
ATOM 1371 N N . ALA A 1 188 ? -6.415 -6.324 3.324 1.00 98.25 188 ALA A N 1
ATOM 1372 C CA . ALA A 1 188 ? -6.125 -7.169 2.177 1.00 98.25 188 ALA A CA 1
ATOM 1373 C C . ALA A 1 188 ? -4.623 -7.188 1.905 1.00 98.25 188 ALA A C 1
ATOM 1375 O O . ALA A 1 188 ? -3.979 -6.138 1.848 1.00 98.25 188 ALA A O 1
ATOM 1376 N N . LEU A 1 189 ? -4.096 -8.392 1.697 1.00 97.62 189 LEU A N 1
ATOM 1377 C CA . LEU A 1 189 ? -2.760 -8.623 1.167 1.00 97.62 189 LEU A CA 1
ATOM 1378 C C . LEU A 1 189 ? -2.892 -8.736 -0.350 1.00 97.62 189 LEU A C 1
ATOM 1380 O O . LEU A 1 189 ? -3.698 -9.526 -0.846 1.00 97.62 189 LEU A O 1
ATOM 1384 N N . GLY A 1 190 ? -2.143 -7.920 -1.081 1.00 96.69 190 GLY A N 1
ATOM 1385 C CA . GLY A 1 190 ? -2.148 -7.977 -2.537 1.00 96.69 190 GLY A CA 1
ATOM 1386 C C . GLY A 1 190 ? -1.149 -8.974 -3.118 1.00 96.69 190 GLY A C 1
ATOM 1387 O O . GLY A 1 190 ? -0.413 -9.629 -2.379 1.00 96.69 190 GLY A O 1
ATOM 1388 N N . PRO A 1 191 ? -1.089 -9.055 -4.459 1.00 96.56 191 PRO A N 1
ATOM 1389 C CA . PRO A 1 191 ? -0.120 -9.879 -5.167 1.00 96.56 191 PRO A CA 1
ATOM 1390 C C . PRO A 1 191 ? 1.317 -9.548 -4.755 1.00 96.56 191 PRO A C 1
ATOM 1392 O O . PRO A 1 191 ? 1.711 -8.380 -4.714 1.00 96.56 191 PRO A O 1
ATOM 1395 N N . ALA A 1 192 ? 2.083 -10.596 -4.480 1.00 97.19 192 ALA A N 1
ATOM 1396 C CA . ALA A 1 192 ? 3.460 -10.548 -4.017 1.00 97.19 192 ALA A CA 1
ATOM 1397 C C . ALA A 1 192 ? 4.197 -11.806 -4.489 1.00 97.1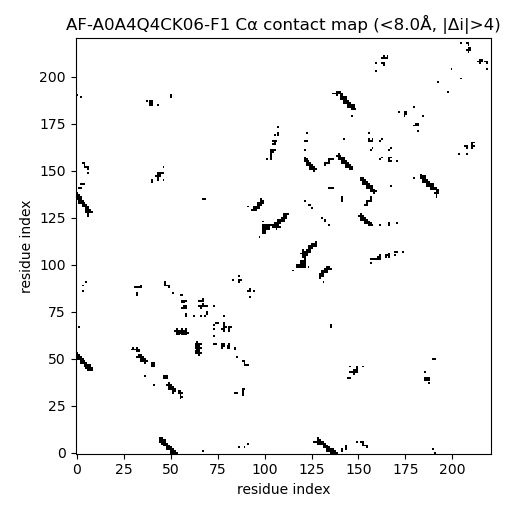9 192 ALA A C 1
ATOM 1399 O O . ALA A 1 192 ? 3.578 -12.731 -5.028 1.00 97.19 192 ALA A O 1
ATOM 1400 N N . ILE A 1 193 ? 5.508 -11.857 -4.274 1.00 96.94 193 ILE A N 1
ATOM 1401 C CA . ILE A 1 193 ? 6.266 -13.084 -4.499 1.00 96.94 193 ILE A CA 1
ATOM 1402 C C . ILE A 1 193 ? 5.816 -14.167 -3.512 1.00 96.94 193 ILE A C 1
ATOM 1404 O O . ILE A 1 193 ? 5.645 -13.917 -2.319 1.00 96.94 193 ILE A O 1
ATOM 1408 N N . GLY A 1 194 ? 5.568 -15.368 -4.031 1.00 93.69 194 GLY A N 1
ATOM 1409 C CA . GLY A 1 194 ? 5.142 -16.516 -3.236 1.00 93.69 194 GLY A CA 1
ATOM 1410 C C . GLY A 1 194 ? 6.319 -17.342 -2.704 1.00 93.69 194 GLY A C 1
ATOM 1411 O O . GLY A 1 194 ? 7.447 -17.191 -3.183 1.00 93.69 194 GLY A O 1
ATOM 1412 N N . PRO A 1 195 ? 6.057 -18.285 -1.780 1.00 91.50 195 PRO A N 1
ATOM 1413 C CA . PRO A 1 195 ? 7.089 -19.169 -1.231 1.00 91.50 195 PRO A CA 1
ATOM 1414 C C . PRO A 1 195 ? 7.755 -20.044 -2.302 1.00 91.50 195 PRO A C 1
ATOM 1416 O O . PRO A 1 195 ? 8.907 -20.423 -2.153 1.00 91.50 195 PRO A O 1
ATOM 1419 N N . CYS A 1 196 ? 7.069 -20.314 -3.417 1.00 93.38 196 CYS A N 1
ATOM 1420 C CA . CYS A 1 196 ? 7.623 -21.058 -4.547 1.00 93.38 196 CYS A CA 1
ATOM 1421 C C . CYS A 1 196 ? 8.792 -20.355 -5.258 1.00 93.38 196 CYS A C 1
ATOM 1423 O O . CYS A 1 196 ? 9.532 -21.019 -5.979 1.00 93.38 196 CYS A O 1
ATOM 1425 N N . CYS A 1 197 ? 8.946 -19.036 -5.089 1.00 94.81 197 CYS A N 1
ATOM 1426 C CA . CYS A 1 197 ? 9.925 -18.244 -5.838 1.00 94.81 197 CYS A CA 1
ATOM 1427 C C . CYS A 1 197 ? 10.788 -17.324 -4.961 1.00 94.81 197 CYS A C 1
ATOM 1429 O O . CYS A 1 197 ? 11.785 -16.797 -5.450 1.00 94.81 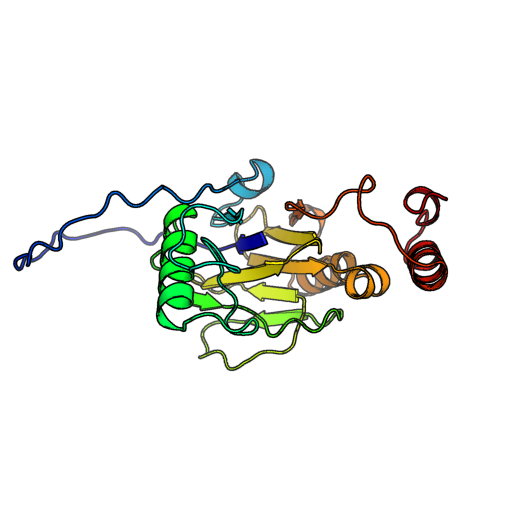197 CYS A O 1
ATOM 1431 N N . PHE A 1 198 ? 10.430 -17.095 -3.693 1.00 94.88 198 PHE A N 1
ATOM 1432 C CA . PHE A 1 198 ? 11.163 -16.180 -2.816 1.00 94.88 198 PHE A CA 1
ATOM 1433 C C . PHE A 1 198 ? 12.344 -16.863 -2.117 1.00 94.88 198 PHE A C 1
ATOM 1435 O O . PHE A 1 198 ? 12.327 -17.076 -0.906 1.00 94.88 198 PHE A O 1
ATOM 1442 N N . LEU A 1 199 ? 13.378 -17.209 -2.889 1.00 94.50 199 LEU A N 1
ATOM 1443 C CA . LEU A 1 199 ? 14.633 -17.704 -2.324 1.00 94.50 199 LEU A CA 1
ATOM 1444 C C . LEU A 1 199 ? 15.403 -16.571 -1.643 1.00 94.50 199 LEU A C 1
ATOM 1446 O O . LEU A 1 199 ? 15.608 -15.498 -2.214 1.00 94.50 199 LEU A O 1
ATOM 1450 N N . ILE A 1 200 ? 15.858 -16.837 -0.424 1.00 94.31 200 ILE A N 1
ATOM 1451 C CA . ILE A 1 200 ? 16.549 -15.876 0.433 1.00 94.31 200 ILE A CA 1
ATOM 1452 C C . ILE A 1 200 ? 17.797 -16.502 1.060 1.00 94.31 200 ILE A C 1
ATOM 1454 O O . ILE A 1 200 ? 17.909 -17.721 1.173 1.00 94.31 200 ILE A O 1
ATOM 1458 N N . GLY A 1 201 ? 18.740 -15.655 1.477 1.00 94.75 201 GLY A N 1
ATOM 1459 C CA . GLY A 1 201 ? 19.917 -16.079 2.230 1.00 94.75 201 GLY A CA 1
ATOM 1460 C C . GLY A 1 201 ? 19.593 -16.453 3.680 1.00 94.75 201 GLY A C 1
ATOM 1461 O O . GLY A 1 201 ? 18.541 -16.101 4.221 1.00 94.75 201 GLY A O 1
ATOM 1462 N N . HIS A 1 202 ? 20.534 -17.144 4.329 1.00 92.44 202 HIS A N 1
ATOM 1463 C CA . HIS A 1 202 ? 20.416 -17.549 5.734 1.00 92.44 202 HIS A CA 1
ATOM 1464 C C . HIS A 1 202 ? 20.229 -16.351 6.681 1.00 92.44 202 HIS A C 1
ATOM 1466 O O . HIS A 1 202 ? 19.496 -16.438 7.664 1.00 92.44 202 HIS A O 1
ATOM 1472 N N . ASP A 1 203 ? 20.865 -15.221 6.379 1.00 92.56 203 ASP A N 1
ATOM 1473 C CA . ASP A 1 203 ? 20.759 -13.971 7.131 1.00 92.56 203 ASP A CA 1
ATOM 1474 C C . ASP A 1 203 ? 19.320 -13.430 7.152 1.00 92.56 203 ASP A C 1
ATOM 1476 O O . ASP A 1 203 ? 18.779 -13.129 8.219 1.00 92.56 203 ASP A O 1
ATOM 1480 N N . VAL A 1 204 ? 18.665 -13.381 5.989 1.00 93.25 204 VAL A N 1
ATOM 1481 C CA . VAL A 1 204 ? 17.266 -12.946 5.866 1.00 93.25 204 VAL A CA 1
ATOM 1482 C C . VAL A 1 204 ? 16.327 -13.958 6.525 1.00 93.25 204 VAL A C 1
ATOM 1484 O O . VAL A 1 204 ? 15.394 -13.565 7.227 1.00 93.25 204 VAL A O 1
ATOM 1487 N N . ALA A 1 205 ? 16.590 -15.256 6.351 1.00 92.06 205 ALA A N 1
ATOM 1488 C CA . ALA A 1 205 ? 15.815 -16.322 6.981 1.00 92.06 205 ALA A CA 1
ATOM 1489 C C . ALA A 1 205 ? 15.836 -16.200 8.515 1.00 92.06 205 ALA A C 1
ATOM 1491 O O . ALA A 1 205 ? 14.781 -16.184 9.152 1.00 92.06 205 ALA A O 1
ATOM 1492 N N . GLN A 1 206 ? 17.021 -16.043 9.110 1.00 91.25 206 GLN A N 1
ATOM 1493 C CA . GLN A 1 206 ? 17.189 -15.863 10.554 1.00 91.25 206 GLN A CA 1
ATOM 1494 C C . GLN A 1 206 ? 16.506 -14.583 11.056 1.00 91.25 206 GLN A C 1
ATOM 1496 O O . GLN A 1 206 ? 15.822 -14.608 12.081 1.00 91.25 206 GLN A O 1
ATOM 1501 N N . ALA A 1 207 ? 16.649 -13.479 10.317 1.00 91.38 207 ALA A N 1
ATOM 1502 C CA . ALA A 1 207 ? 16.006 -12.209 10.636 1.00 91.38 207 ALA A CA 1
ATOM 1503 C C . ALA A 1 207 ? 14.471 -12.317 10.682 1.00 91.38 207 ALA A C 1
ATOM 1505 O O . ALA A 1 207 ? 13.843 -11.761 11.584 1.00 91.38 207 ALA A O 1
ATOM 1506 N N . LEU A 1 208 ? 13.865 -13.038 9.734 1.00 90.88 208 LEU A N 1
ATOM 1507 C CA . LEU A 1 208 ? 12.413 -13.215 9.664 1.00 90.88 208 LEU A CA 1
ATOM 1508 C C . LEU A 1 208 ? 11.886 -14.196 10.716 1.00 90.88 208 LEU A C 1
ATOM 1510 O O . LEU A 1 208 ? 10.859 -13.913 11.334 1.00 90.88 208 LEU A O 1
ATOM 1514 N N . ARG A 1 209 ? 12.594 -15.299 10.980 1.00 90.69 209 ARG A N 1
ATOM 1515 C CA . ARG A 1 209 ? 12.221 -16.279 12.019 1.00 90.69 209 ARG A CA 1
ATOM 1516 C C . ARG A 1 209 ? 12.038 -15.637 13.394 1.00 90.69 209 ARG A C 1
ATOM 1518 O O . ARG A 1 209 ? 11.028 -15.863 14.052 1.00 90.69 209 ARG A O 1
ATOM 1525 N N . GLY A 1 210 ? 12.963 -14.757 13.777 1.00 84.44 210 GLY A N 1
ATOM 1526 C CA . GLY A 1 210 ? 12.904 -14.027 15.047 1.00 84.44 210 GLY A CA 1
ATOM 1527 C C . GLY A 1 210 ? 11.952 -12.825 15.068 1.00 84.44 210 GLY A C 1
ATOM 1528 O O . GLY A 1 210 ? 11.853 -12.161 16.097 1.00 84.44 210 GLY A O 1
ATOM 1529 N N . SER A 1 211 ? 11.283 -12.498 13.956 1.00 83.25 211 SER A N 1
ATOM 1530 C CA . SER A 1 211 ? 10.526 -11.244 13.841 1.00 83.25 211 SER A CA 1
ATOM 1531 C C . SER A 1 211 ? 9.115 -11.295 14.419 1.00 83.25 211 SER A C 1
ATOM 1533 O O . SER A 1 211 ? 8.604 -10.260 14.842 1.00 83.25 211 SER A O 1
ATOM 1535 N N . VAL A 1 212 ? 8.477 -12.467 14.459 1.00 76.88 212 VAL A N 1
ATOM 1536 C CA . VAL A 1 212 ? 7.113 -12.655 14.975 1.00 76.88 212 VAL A CA 1
ATOM 1537 C C . VAL A 1 212 ? 6.985 -14.012 15.662 1.00 76.88 212 VAL A C 1
ATOM 1539 O O . VAL A 1 212 ? 7.674 -14.967 15.306 1.00 76.88 212 VAL A O 1
ATOM 1542 N N . ALA A 1 213 ? 6.081 -14.117 16.638 1.00 79.06 213 ALA A N 1
ATOM 1543 C CA . ALA A 1 213 ? 5.774 -15.395 17.273 1.00 79.06 213 ALA A CA 1
ATOM 1544 C C . ALA A 1 213 ? 5.305 -16.414 16.218 1.00 79.06 213 ALA A C 1
ATOM 1546 O O . ALA A 1 213 ? 4.399 -16.130 15.434 1.00 79.06 213 ALA A O 1
ATOM 1547 N N . GLY A 1 214 ? 5.938 -17.590 16.185 1.00 79.06 214 GLY A N 1
ATOM 1548 C CA . GLY A 1 214 ? 5.667 -18.617 15.174 1.00 79.06 214 GLY A CA 1
ATOM 1549 C C . GLY A 1 214 ? 6.273 -18.340 13.791 1.00 79.06 214 GLY A C 1
ATOM 1550 O O . GLY A 1 214 ? 5.918 -19.030 12.839 1.00 79.06 214 GLY A O 1
ATOM 1551 N N . GLY A 1 215 ? 7.187 -17.367 13.663 1.00 78.81 215 GLY A N 1
ATOM 1552 C CA . GLY A 1 215 ? 7.871 -17.024 12.408 1.00 78.81 215 GLY A CA 1
ATOM 1553 C C . GLY A 1 215 ? 8.576 -18.206 11.731 1.00 78.81 215 GLY A C 1
ATOM 1554 O O . GLY A 1 215 ? 8.609 -18.281 10.503 1.00 78.81 215 GLY A O 1
ATOM 1555 N N . ASP A 1 216 ? 9.054 -19.170 12.521 1.00 81.81 216 ASP A N 1
ATOM 1556 C CA . ASP A 1 216 ? 9.691 -20.405 12.044 1.00 81.81 216 ASP A CA 1
ATOM 1557 C C . ASP A 1 216 ? 8.811 -21.221 11.093 1.00 81.81 216 ASP A C 1
ATOM 1559 O O . ASP A 1 216 ? 9.327 -21.844 10.166 1.00 81.81 216 ASP A O 1
ATOM 1563 N N . ALA A 1 217 ? 7.486 -21.173 11.259 1.00 85.25 217 ALA A N 1
ATOM 1564 C CA . ALA A 1 217 ? 6.554 -21.905 10.403 1.00 85.25 217 ALA A CA 1
ATOM 1565 C C . ALA A 1 217 ? 6.516 -21.378 8.955 1.00 85.25 217 ALA A C 1
ATOM 1567 O O . ALA A 1 217 ? 6.069 -22.088 8.054 1.00 85.25 217 ALA A O 1
ATOM 1568 N N . TYR A 1 218 ? 6.980 -20.145 8.724 1.00 84.88 218 TYR A N 1
ATOM 1569 C CA . TYR A 1 218 ? 6.893 -19.463 7.430 1.00 84.88 218 TYR A CA 1
ATOM 1570 C C . TYR A 1 218 ? 8.230 -19.399 6.677 1.00 84.88 218 TYR A C 1
ATOM 1572 O O . TYR A 1 218 ? 8.261 -18.923 5.544 1.00 84.88 218 TYR A O 1
ATOM 1580 N N . VAL A 1 219 ? 9.327 -19.877 7.278 1.00 87.50 219 VAL A N 1
ATOM 1581 C CA . VAL A 1 219 ? 10.670 -19.872 6.675 1.00 87.50 219 VAL A CA 1
ATOM 1582 C C . VAL A 1 219 ? 11.176 -21.305 6.535 1.00 87.50 219 VAL A C 1
ATOM 1584 O O . VAL A 1 219 ? 11.753 -21.874 7.468 1.00 87.50 219 VAL A O 1
ATOM 1587 N N . GLN A 1 220 ? 10.961 -21.872 5.350 1.00 84.00 220 GLN A N 1
ATOM 1588 C CA . GLN A 1 220 ? 11.318 -23.252 5.026 1.00 84.00 220 GLN A CA 1
ATOM 1589 C C . GLN A 1 220 ? 12.783 -23.375 4.562 1.00 84.00 220 GLN A C 1
ATOM 1591 O O . GLN A 1 220 ? 13.345 -22.375 4.109 1.00 84.00 220 GLN A O 1
ATOM 1596 N N . PRO A 1 221 ? 13.415 -24.553 4.745 1.00 77.50 221 PRO A N 1
ATOM 1597 C CA . PRO A 1 221 ? 14.763 -24.839 4.246 1.00 77.50 221 PRO A CA 1
ATOM 1598 C C . PRO A 1 221 ? 14.889 -24.761 2.723 1.00 77.50 221 PRO A C 1
ATOM 1600 O O . PRO A 1 221 ? 13.896 -25.081 2.030 1.00 77.50 221 PRO A O 1
#

pLDDT: mean 86.79, std 19.5, range [31.12, 98.75]

Foldseek 3Di:
DKKKWFADDDDDDDDDDDDDDDDDDPDPPQDQWDWDDDPLQVLAHRTQITDGDQPRFVWDPPSPGQDLDPPPPTDPVRNVRSVCRRCVNSVLNQADEDEEPEDQAQDEDEDEDDDDDRHYHFKYKYQHHRHMYMYDDDQWKKKKKAFNHRRMIMIGTHDLNNVLNVSVVVVQVVVVVVVRHSVRMDMDIHDHDDPVPDDDDPVSLVSQCPRDVVSPVVRDD

Secondary structure (DSSP, 8-state):
-EEEEE---PPPP-------PPP-------PPPPEE--HHHHTSTT--EEEE-S-S--PPTTSTTT---SSSS--HHHHHHHHHHHHHHTT-TTSEEEE-B--SS--EEE--SSPP---B-SEEEE--TTEEEEEE-SSSEEEEEEETTSS-EEEEEE-HHHHHTTHHHHHHHHHHHTT--GGGEEEEE-S---TTT----HHHHHHHHTTSTTGGGG---

Solvent-accessible surface area (backbone atoms only — not comparable to full-atom values): 12495 Å² total; per-residue (Å²): 70,40,36,38,36,24,31,52,79,90,76,89,86,88,86,88,90,87,88,83,88,84,81,87,70,84,74,70,86,72,56,73,45,63,58,49,72,54,70,75,42,66,71,17,49,29,31,46,39,30,38,32,60,48,56,49,38,65,32,58,84,97,48,53,19,35,41,65,56,78,86,79,80,55,57,70,67,27,23,52,50,20,50,49,49,54,26,45,58,35,74,37,63,86,33,48,81,46,64,58,42,67,74,52,39,56,45,71,45,79,55,73,86,71,87,78,71,89,44,79,26,22,26,40,34,34,66,43,64,50,39,29,45,37,44,80,35,72,52,32,34,37,36,40,37,31,27,58,86,38,66,38,30,31,38,31,40,36,30,73,59,2,48,38,62,35,32,71,59,54,48,50,53,51,40,36,76,68,75,40,56,68,90,44,54,36,77,46,78,46,82,47,62,47,86,93,71,62,82,74,56,70,68,58,48,54,50,43,32,76,43,45,94,71,26,59,83,77,58,79,135

Sequence (221 aa):
MHAATYAAWPRRAQGPPRTQATAARQKHAVNPVPCVNVALLAACPGAAHGFFGRHGGASAAPLDSLNISSRVGDSRAAVQENRLRLRRAAGLEAARFLSLSQVHGRNIVQVGGETFAAIEADGVWTRAPQLALCIQTADCVPLLFADVQGELVAAAHAGWRGTQAQIGAAMVERLAAAAVAPSRLRVALGPAIGPCCFLIGHDVAQALRGSVAGGDAYVQP